Protein AF-A0AAX2SFC8-F1 (afdb_monomer)

Sequence (318 aa):
MRSPRPLPARPDDHDDGPPAGSRYQRLDSAAVRGSAATLQRRIYTRFPRRSLWEVGGELIALVDEVVEGGGISRRRIRSARLLSRLGVLVVLLVFGTAIALAAASIWSNPESLGPVDWLPLLETVVNDLVFAGIAIFFLLAVPQRMERARVLRVLHRLRSLAHVIDMHQLVKVPERLPTDRPEAGGTTSPAHPRGPGTGPARDGEAASSEAAVGDAHGRGGGSNGDNVPPVAADGPGAAASATTDERGGELRMTRSEMTQYLDYCTEMLSLVGKTAALFAEDTTDGDVLDAVEGIETLTSDMARKVWQKIAIIQEQAG

Secondary structure (DSSP, 8-state):
-PPPPPPPPPPTT---SPPTT-GGGS--HHHHHHHHHHHHHHHHHH-TTSTHHHHHHHHHHHHHHHHTTHHHHHHHHHHHHHHHHHHHHHHHHHHHHHHHHHHHHHHH-GGG--TTTHHHHHHHHHHHHHHHHHHHHHHHHHHHHHHHHHHHHHHHHHHHHHHHHHHHHHTT--S-PPP---------PPP------------------------------------------------------HHHHTT---HHHHHHHHHHHHHHHHHHHHHHHHHHTT---HHHHHHHHHHHHHHHHHHHHHHHHHHHHHHTT-

pLDDT: mean 72.37, std 22.67, range [27.91, 97.06]

Mean predicted aligned error: 17.41 Å

Organism: Kocuria rhizophila (NCBI:txid72000)

Radius of gyration: 39.09 Å; Cα contacts (8 Å, |Δi|>4): 133; chains: 1; bounding box: 98×83×109 Å

Foldseek 3Di:
DDDDDDDPDDDPPDDPPDDDPPPVLAQPLVVLLVLLVVLLVVCCVQPVVDCVSVLSVVLSVLSCCCVVVCVVVVVVLVVLVVVLVVVLVVLCVVVVVVVVVVVVVCVVPVPPDDPVVVVVVVVVVVVSVVVSVVSNVCSNVPSVVVLVVVLLVSLVVLVVSLVVLVVVVVVQDDPDDDPPDPPPDDDDDDDDDDDDDDDDDDDDDDDDDDDDDDDDDDDDDDDDDDDDDDDDDDDDDDDDDDPDPPVVPPNNQHLVRLLVSLVSSLSSLVSSLSVLVNSCSPHPDVVSVVSSVVSNVSSVVSNVVSVVVNVVSVVVVD

Solvent-accessible surface area (backbone atoms only — not comparable to full-atom values): 19992 Å² total; per-residue (Å²): 134,83,78,79,79,80,75,79,80,82,66,90,86,60,72,84,69,77,64,92,84,51,74,87,80,56,75,56,63,67,58,54,42,51,51,37,56,50,50,24,49,53,40,37,77,78,40,70,95,44,70,67,30,54,55,30,48,52,52,38,52,57,49,43,51,54,69,58,39,36,66,63,53,48,46,57,50,50,47,43,47,48,51,26,52,50,48,44,50,49,51,52,48,53,54,50,49,52,51,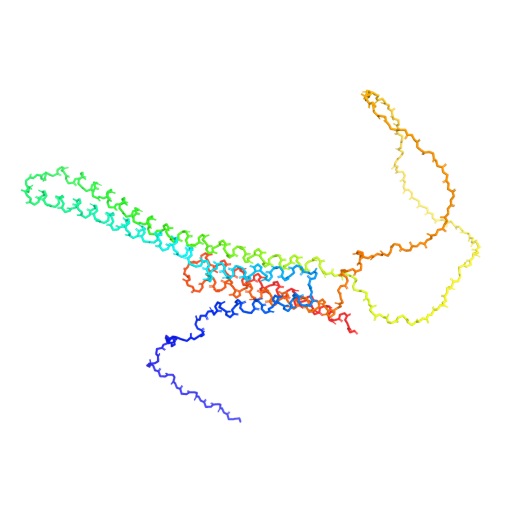51,52,53,52,51,51,45,74,74,42,72,86,76,69,51,93,76,49,56,58,63,52,50,52,50,53,50,53,52,50,50,51,51,51,52,53,42,52,49,42,63,45,50,44,51,54,56,50,52,60,49,52,50,53,54,49,51,49,48,47,49,50,52,51,52,55,48,53,67,56,64,83,63,68,66,97,71,71,79,78,91,65,84,82,74,86,74,95,74,86,85,84,87,84,89,87,84,86,83,86,83,86,86,80,86,81,87,77,88,84,81,85,82,88,82,83,89,83,89,83,86,82,87,88,84,86,86,89,82,87,90,82,85,89,84,87,86,85,94,73,96,70,86,82,70,66,66,80,72,54,82,71,73,69,50,75,70,55,47,47,53,51,52,49,54,49,38,54,48,30,55,50,50,30,54,50,39,51,57,72,43,73,93,59,89,53,63,75,55,51,55,54,32,53,56,37,40,50,51,32,51,55,50,36,50,54,50,50,54,51,47,50,54,61,53,60,81,69,116

Structure (mmCIF, N/CA/C/O backbone):
data_AF-A0AAX2SFC8-F1
#
_entry.id   AF-A0AAX2SFC8-F1
#
loop_
_atom_site.group_PDB
_atom_site.id
_atom_site.type_symbol
_atom_site.label_atom_id
_atom_site.label_alt_id
_atom_site.label_comp_id
_atom_site.label_asym_id
_atom_site.label_entity_id
_atom_site.label_seq_id
_atom_site.pdbx_PDB_ins_code
_atom_site.Cartn_x
_atom_site.Cartn_y
_atom_site.Cartn_z
_atom_site.occupancy
_atom_site.B_iso_or_equiv
_atom_site.auth_seq_id
_atom_site.auth_comp_id
_atom_site.auth_asym_id
_atom_site.auth_atom_id
_atom_site.pdbx_PDB_model_num
ATOM 1 N N . MET A 1 1 ? 25.817 -21.713 45.793 1.00 53.94 1 MET A N 1
ATOM 2 C CA . MET A 1 1 ? 25.023 -21.487 44.562 1.00 53.94 1 MET A CA 1
ATOM 3 C C . MET A 1 1 ? 25.643 -22.321 43.448 1.00 53.94 1 MET A C 1
ATOM 5 O O . MET A 1 1 ? 26.861 -22.301 43.342 1.00 53.94 1 MET A O 1
ATOM 9 N N . ARG A 1 2 ? 24.866 -23.097 42.678 1.00 52.53 2 ARG A N 1
ATOM 10 C CA . ARG A 1 2 ? 25.388 -23.793 41.485 1.00 52.53 2 ARG A CA 1
ATOM 11 C C . ARG A 1 2 ? 25.208 -22.872 40.282 1.00 52.53 2 ARG A C 1
ATOM 13 O O . ARG A 1 2 ? 24.074 -22.503 39.993 1.00 52.53 2 ARG A O 1
ATOM 20 N N . SER A 1 3 ? 26.295 -22.519 39.603 1.00 59.88 3 SER A N 1
ATOM 21 C CA . SER A 1 3 ? 26.220 -21.804 38.327 1.00 59.88 3 SER A CA 1
ATOM 22 C C . SER A 1 3 ? 25.452 -22.651 37.301 1.00 59.88 3 SER A C 1
ATOM 24 O O . SER A 1 3 ? 25.630 -23.876 37.292 1.00 59.88 3 SER A O 1
ATOM 26 N N . PRO A 1 4 ? 24.604 -22.052 36.446 1.00 62.31 4 PRO A N 1
ATOM 27 C CA . PRO A 1 4 ? 23.975 -22.786 35.354 1.00 62.31 4 PRO A CA 1
ATOM 28 C C . PRO A 1 4 ? 25.056 -23.361 34.430 1.00 62.31 4 PRO A C 1
ATOM 30 O O . PRO A 1 4 ? 26.086 -22.725 34.196 1.00 62.31 4 PRO A O 1
ATOM 33 N N . ARG A 1 5 ? 24.836 -24.578 33.912 1.00 72.94 5 ARG A N 1
ATOM 34 C CA . ARG A 1 5 ? 25.721 -25.149 32.886 1.00 72.94 5 ARG A CA 1
ATOM 35 C C . ARG A 1 5 ? 25.722 -24.213 31.670 1.00 72.94 5 ARG A C 1
ATOM 37 O O . ARG A 1 5 ? 24.629 -23.830 31.249 1.00 72.94 5 ARG A O 1
ATOM 44 N N . PRO A 1 6 ? 26.888 -23.877 31.087 1.00 69.00 6 PRO A N 1
ATOM 45 C CA . PRO A 1 6 ? 26.905 -23.215 29.792 1.00 69.00 6 PRO A CA 1
ATOM 46 C C . PRO A 1 6 ? 26.193 -24.114 28.776 1.00 69.00 6 PRO A C 1
ATOM 48 O O . PRO A 1 6 ? 26.383 -25.334 28.772 1.00 69.00 6 PRO A O 1
ATOM 51 N N . LEU A 1 7 ? 25.338 -23.508 27.953 1.00 73.69 7 LEU A N 1
ATOM 52 C CA . LEU A 1 7 ? 24.723 -24.198 26.823 1.00 73.69 7 LEU A CA 1
ATOM 53 C C . LEU A 1 7 ? 25.834 -24.653 25.858 1.00 73.69 7 LEU A C 1
ATOM 55 O O . LEU A 1 7 ? 26.846 -23.954 25.742 1.00 73.69 7 LEU A O 1
ATOM 59 N N . PRO A 1 8 ? 25.684 -25.808 25.183 1.00 73.25 8 PRO A N 1
ATOM 60 C CA . PRO A 1 8 ? 26.632 -26.210 24.151 1.00 73.25 8 PRO A CA 1
ATOM 61 C C . PRO A 1 8 ? 26.710 -25.122 23.073 1.00 73.25 8 PRO A C 1
ATOM 63 O O . PRO A 1 8 ? 25.691 -24.518 22.728 1.00 73.25 8 PRO A O 1
ATOM 66 N N . ALA A 1 9 ? 27.915 -24.869 22.558 1.00 68.88 9 ALA A N 1
ATOM 67 C CA . ALA A 1 9 ? 28.110 -23.920 21.469 1.00 68.88 9 ALA A CA 1
ATOM 68 C C . ALA A 1 9 ? 27.232 -24.313 20.267 1.00 68.88 9 ALA A C 1
ATOM 70 O O . ALA A 1 9 ? 27.130 -25.495 19.928 1.00 68.88 9 ALA A O 1
ATOM 71 N N . ARG A 1 10 ? 26.573 -23.319 19.658 1.00 62.81 10 ARG A N 1
ATOM 72 C CA . ARG A 1 10 ? 25.755 -23.494 18.449 1.00 62.81 10 ARG A CA 1
ATOM 73 C C . ARG A 1 10 ? 26.667 -24.042 17.336 1.00 62.81 10 ARG A C 1
ATOM 75 O O . ARG A 1 10 ? 27.690 -23.411 17.095 1.00 62.81 10 ARG A O 1
ATOM 82 N N . PRO A 1 11 ? 26.350 -25.184 16.697 1.00 70.38 11 PRO A N 1
ATOM 83 C CA . PRO A 1 11 ? 27.162 -25.706 15.599 1.00 70.38 11 PRO A CA 1
ATOM 84 C C . PRO A 1 11 ? 27.176 -24.743 14.407 1.00 70.38 11 PRO A C 1
ATOM 86 O O . PRO A 1 11 ? 26.118 -24.245 14.025 1.00 70.38 11 PRO A O 1
ATOM 89 N N . ASP A 1 12 ? 28.350 -24.536 13.809 1.00 67.44 12 ASP A N 1
ATOM 90 C CA . ASP A 1 12 ? 28.562 -23.572 12.715 1.00 67.44 12 ASP A CA 1
ATOM 91 C C . ASP A 1 12 ? 27.882 -23.970 11.383 1.00 67.44 12 ASP A C 1
ATOM 93 O O . ASP A 1 12 ? 27.713 -23.134 10.503 1.00 67.44 12 ASP A O 1
ATOM 97 N N . ASP A 1 13 ? 27.448 -25.230 11.247 1.00 63.81 13 ASP A N 1
ATOM 98 C CA . ASP A 1 13 ? 26.760 -25.785 10.062 1.00 63.81 13 ASP A CA 1
ATOM 99 C C . ASP A 1 13 ? 25.237 -25.527 10.038 1.00 63.81 13 ASP A C 1
ATOM 101 O O . ASP A 1 13 ? 24.517 -26.046 9.179 1.00 63.81 13 ASP A O 1
ATOM 105 N N . HIS A 1 14 ? 24.700 -24.765 10.994 1.00 58.53 14 HIS A N 1
ATOM 106 C CA . HIS A 1 14 ? 23.278 -24.436 10.996 1.00 58.53 14 HIS A CA 1
ATOM 107 C C . HIS A 1 14 ? 23.014 -23.223 10.099 1.00 58.53 14 HIS A C 1
ATO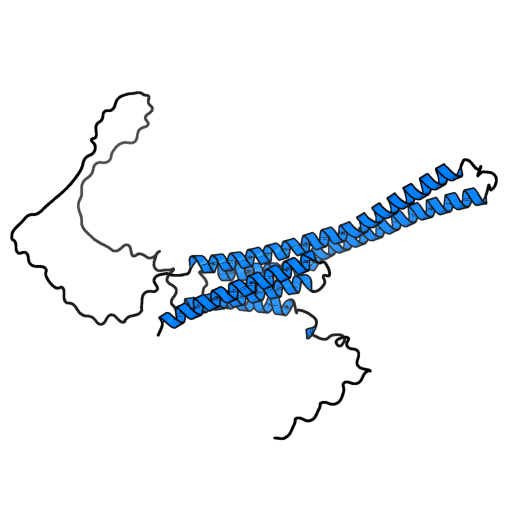M 109 O O . HIS A 1 14 ? 23.370 -22.105 10.461 1.00 58.53 14 HIS A O 1
ATOM 115 N N . ASP A 1 15 ? 22.331 -23.434 8.968 1.00 63.66 15 ASP A N 1
ATOM 116 C CA . ASP A 1 15 ? 21.747 -22.338 8.187 1.00 63.66 15 ASP A CA 1
ATOM 117 C C . ASP A 1 15 ? 20.901 -21.456 9.126 1.00 63.66 15 ASP A C 1
ATOM 119 O O . ASP A 1 15 ? 19.970 -21.943 9.781 1.00 63.66 15 ASP A O 1
ATOM 123 N N . ASP A 1 16 ? 21.273 -20.177 9.237 1.00 67.25 16 ASP A N 1
ATOM 124 C CA . ASP A 1 16 ? 20.515 -19.159 9.974 1.00 67.25 16 ASP A CA 1
ATOM 125 C C . ASP A 1 16 ? 19.243 -18.744 9.203 1.00 67.25 16 ASP A C 1
ATOM 127 O O . ASP A 1 16 ? 18.358 -18.082 9.754 1.00 67.25 16 ASP A O 1
ATOM 131 N N . GLY A 1 17 ? 19.110 -19.188 7.947 1.00 62.09 17 GLY A N 1
ATOM 132 C CA . GLY A 1 17 ? 17.864 -19.214 7.200 1.00 62.09 17 GLY A CA 1
ATOM 133 C C . GLY A 1 17 ? 16.768 -19.978 7.959 1.00 62.09 17 GLY A C 1
ATOM 134 O O . GLY A 1 17 ? 16.939 -21.142 8.331 1.00 62.09 17 GLY A O 1
ATOM 135 N N . PRO A 1 18 ? 15.599 -19.363 8.210 1.00 58.66 18 PRO A N 1
ATOM 136 C CA . PRO A 1 18 ? 14.541 -20.019 8.962 1.00 58.66 18 PRO A CA 1
ATOM 137 C C . PRO A 1 18 ? 13.909 -21.149 8.120 1.00 58.66 18 PRO A C 1
ATOM 139 O O . PRO A 1 18 ? 13.696 -20.975 6.916 1.00 58.66 18 PRO A O 1
ATOM 142 N N . PRO A 1 19 ? 13.548 -22.299 8.725 1.00 64.62 19 PRO A N 1
ATOM 143 C CA . PRO A 1 19 ? 13.257 -23.530 7.990 1.00 64.62 19 PRO A CA 1
ATOM 144 C C . PRO A 1 19 ? 12.132 -23.370 6.962 1.00 64.62 19 PRO A C 1
ATOM 146 O O . PRO A 1 19 ? 11.081 -22.784 7.249 1.00 64.62 19 PRO A O 1
ATOM 149 N N . ALA A 1 20 ? 12.355 -23.923 5.767 1.00 56.06 20 ALA A N 1
ATOM 150 C CA . ALA A 1 20 ? 11.452 -23.808 4.628 1.00 56.06 20 ALA A CA 1
ATOM 151 C C . ALA A 1 20 ? 10.030 -24.287 4.981 1.00 56.06 20 ALA A C 1
ATOM 153 O O . ALA A 1 20 ? 9.809 -25.460 5.278 1.00 56.06 20 ALA A O 1
ATOM 154 N N . GLY A 1 21 ? 9.061 -23.367 4.939 1.00 59.00 21 GLY A N 1
ATOM 155 C CA . GLY A 1 21 ? 7.659 -23.647 5.273 1.00 59.00 21 GLY A CA 1
ATOM 156 C C . GLY A 1 21 ? 7.257 -23.391 6.733 1.00 59.00 21 GLY A C 1
ATOM 157 O O . GLY A 1 21 ? 6.159 -23.780 7.127 1.00 59.00 21 GLY A O 1
ATOM 158 N N . SER A 1 22 ? 8.088 -22.727 7.545 1.00 61.38 22 SER A N 1
ATOM 159 C CA . SER A 1 22 ? 7.697 -22.327 8.904 1.00 61.38 22 SER A CA 1
ATOM 160 C C . SER A 1 22 ? 6.468 -21.406 8.908 1.00 61.38 22 SER A C 1
ATOM 162 O O . SER A 1 22 ? 6.511 -20.282 8.405 1.00 61.38 22 SER A O 1
ATOM 164 N N . ARG A 1 23 ? 5.385 -21.845 9.568 1.00 58.97 23 ARG A N 1
ATOM 165 C CA . ARG A 1 23 ? 4.147 -21.059 9.755 1.00 58.97 23 ARG A CA 1
ATOM 166 C C . ARG A 1 23 ? 4.376 -19.731 10.496 1.00 58.97 23 ARG A C 1
ATOM 168 O O . ARG A 1 23 ? 3.537 -18.846 10.419 1.00 58.97 23 ARG A O 1
ATOM 175 N N . TYR A 1 24 ? 5.506 -19.579 11.186 1.00 61.16 24 TYR A N 1
ATOM 176 C CA . TYR A 1 24 ? 5.861 -18.366 11.927 1.00 61.16 24 TYR A CA 1
ATOM 177 C C . TYR A 1 24 ? 6.499 -17.264 11.062 1.00 61.16 24 TYR A C 1
ATOM 179 O O . TYR A 1 24 ? 6.760 -16.184 11.577 1.00 61.16 24 TYR A O 1
ATOM 187 N N . GLN A 1 25 ? 6.751 -17.512 9.769 1.00 59.06 25 GLN A N 1
ATOM 188 C CA . GLN A 1 25 ? 7.306 -16.514 8.839 1.00 59.06 25 GLN A CA 1
ATOM 189 C C . GLN A 1 25 ? 6.244 -15.639 8.151 1.00 59.06 25 GLN A C 1
ATOM 191 O O . GLN A 1 25 ? 6.613 -14.696 7.460 1.00 59.06 25 GLN A O 1
ATOM 196 N N . ARG A 1 26 ? 4.951 -15.976 8.263 1.00 62.12 26 ARG A N 1
ATOM 197 C CA . ARG A 1 26 ? 3.871 -15.364 7.471 1.00 62.12 26 ARG A CA 1
ATOM 198 C C . ARG A 1 26 ? 2.648 -15.052 8.316 1.00 62.12 26 ARG A C 1
ATOM 200 O O . ARG A 1 26 ? 2.265 -15.868 9.158 1.00 62.12 26 ARG A O 1
ATOM 207 N N . LEU A 1 27 ? 1.993 -13.919 8.067 1.00 70.88 27 LEU A N 1
ATOM 208 C CA . LEU A 1 27 ? 0.700 -13.631 8.668 1.00 70.88 27 LEU A CA 1
ATOM 209 C C . LEU A 1 27 ? -0.381 -14.404 7.906 1.00 70.88 27 LEU A C 1
ATOM 211 O O . LEU A 1 27 ? -0.662 -14.200 6.726 1.00 70.88 27 LEU A O 1
ATOM 215 N N . ASP A 1 28 ? -1.030 -15.318 8.617 1.00 79.62 28 ASP A N 1
ATOM 216 C CA . ASP A 1 28 ? -2.140 -16.097 8.086 1.00 79.62 28 ASP A CA 1
ATOM 217 C C . ASP A 1 28 ? -3.363 -15.182 7.873 1.00 79.62 28 ASP A C 1
ATOM 219 O O . ASP A 1 28 ? -4.135 -14.908 8.796 1.00 79.62 28 ASP A O 1
ATOM 223 N N . SER A 1 29 ? -3.527 -14.684 6.642 1.00 83.31 29 SER A N 1
ATOM 224 C CA . SER A 1 29 ? -4.647 -13.813 6.242 1.00 83.31 29 SER A CA 1
ATOM 225 C C . SER A 1 29 ? -6.024 -14.374 6.619 1.00 83.31 29 SER A C 1
ATOM 227 O O . SER A 1 29 ? -6.903 -13.614 7.033 1.00 83.31 29 SER A O 1
ATOM 229 N N . ALA A 1 30 ? -6.210 -15.698 6.558 1.00 85.00 30 ALA A N 1
ATOM 230 C CA . ALA A 1 30 ? -7.457 -16.343 6.953 1.00 85.00 30 ALA A CA 1
ATOM 231 C C . ALA A 1 30 ? -7.654 -16.310 8.478 1.00 85.00 30 ALA A C 1
ATOM 233 O O . ALA A 1 30 ? -8.777 -16.113 8.946 1.00 85.00 30 ALA A O 1
ATOM 234 N N . ALA A 1 31 ? -6.577 -16.425 9.262 1.00 86.75 31 ALA A N 1
ATOM 235 C CA . ALA A 1 31 ? -6.621 -16.259 10.715 1.00 86.75 31 ALA A CA 1
ATOM 236 C C . ALA A 1 31 ? -6.903 -14.804 11.138 1.00 86.75 31 ALA A C 1
ATOM 238 O O . ALA A 1 31 ? -7.694 -14.584 12.059 1.00 86.75 31 ALA A O 1
ATOM 239 N N . VAL A 1 32 ? -6.325 -13.807 10.454 1.00 89.94 32 VAL A N 1
ATOM 240 C CA . VAL A 1 32 ? -6.629 -12.379 10.690 1.00 89.94 32 VAL A CA 1
ATOM 241 C C . VAL A 1 32 ? -8.106 -12.098 10.391 1.00 89.94 32 VAL A C 1
ATOM 243 O O . VAL A 1 32 ? -8.822 -11.590 11.258 1.00 89.94 32 VAL A O 1
ATOM 246 N N . ARG A 1 33 ? -8.598 -12.532 9.221 1.00 92.50 33 ARG A N 1
ATOM 247 C CA . ARG A 1 33 ? -10.017 -12.442 8.837 1.00 92.50 33 ARG A CA 1
ATOM 248 C C . ARG A 1 33 ? -10.937 -13.127 9.851 1.00 92.50 33 ARG A C 1
ATOM 250 O O . ARG A 1 33 ? -11.923 -12.540 10.291 1.00 92.50 33 ARG A O 1
ATOM 257 N N . GLY A 1 34 ? -10.616 -14.361 10.243 1.00 92.88 34 GLY A N 1
ATOM 258 C CA . GLY A 1 34 ? -11.396 -15.140 11.208 1.00 92.88 34 GLY A CA 1
ATOM 259 C C . GLY A 1 34 ? -11.454 -14.484 12.590 1.00 92.88 34 GLY A C 1
ATOM 260 O O . GLY A 1 34 ? -12.507 -14.481 13.232 1.00 92.88 34 GLY A O 1
ATOM 261 N N . SER A 1 35 ? -10.357 -13.852 13.017 1.00 93.44 35 SER A N 1
ATOM 262 C CA . SER A 1 35 ? -10.296 -13.071 14.256 1.00 93.44 35 SER A CA 1
ATOM 263 C C . SER A 1 35 ? -11.205 -11.839 14.183 1.00 93.44 35 SER A C 1
ATOM 265 O O . SER A 1 35 ? -12.016 -11.628 15.084 1.00 93.44 35 SER A O 1
ATOM 267 N N . ALA A 1 36 ? -11.158 -11.084 13.079 1.00 93.56 36 ALA A N 1
ATOM 268 C CA . ALA A 1 36 ? -12.037 -9.935 12.848 1.00 93.56 36 ALA A CA 1
ATOM 269 C C . ALA A 1 36 ? -13.523 -10.329 12.799 1.00 93.56 36 ALA A C 1
ATOM 271 O O . ALA A 1 36 ? -14.337 -9.723 13.493 1.00 93.56 36 ALA A O 1
ATOM 272 N N . ALA A 1 37 ? -13.876 -11.404 12.088 1.00 95.06 37 ALA A N 1
ATOM 273 C CA . ALA A 1 37 ? -15.242 -11.935 12.044 1.00 95.06 37 ALA A CA 1
ATOM 274 C C . ALA A 1 37 ? -15.747 -12.438 13.410 1.00 95.06 37 ALA A C 1
ATOM 276 O O . ALA A 1 37 ? -16.942 -12.360 13.708 1.00 95.06 37 ALA A O 1
ATOM 277 N N . THR A 1 38 ? -14.853 -12.945 14.262 1.00 95.94 38 THR A N 1
ATOM 278 C CA . THR A 1 38 ? -15.192 -13.371 15.629 1.00 95.94 38 THR A CA 1
ATOM 279 C C . THR A 1 38 ? -15.411 -12.168 16.546 1.00 95.94 38 THR A C 1
ATOM 281 O O . THR A 1 38 ? -16.402 -12.131 17.279 1.00 95.94 38 THR A O 1
ATOM 284 N N . LEU A 1 39 ? -14.541 -11.155 16.470 1.00 94.50 39 LEU A N 1
ATOM 285 C CA . LEU A 1 39 ? -14.683 -9.906 17.218 1.00 94.50 39 LEU A CA 1
ATOM 286 C C . LEU A 1 39 ? -15.952 -9.146 16.810 1.00 94.50 39 LEU A C 1
ATOM 288 O O . LEU A 1 39 ? -16.749 -8.789 17.675 1.00 94.50 39 LEU A O 1
ATOM 292 N N . GLN A 1 40 ? -16.191 -8.964 15.508 1.00 95.06 40 GLN A N 1
ATOM 293 C CA . GLN A 1 40 ? -17.389 -8.301 14.986 1.00 95.06 40 GLN A CA 1
ATOM 294 C C . GLN A 1 40 ? -18.669 -8.957 15.525 1.00 95.06 40 GLN A C 1
ATOM 296 O O . GLN A 1 40 ? -19.571 -8.266 15.997 1.00 95.06 40 GLN A O 1
ATOM 301 N N . ARG A 1 41 ? -18.724 -10.296 15.518 1.00 95.19 41 ARG A N 1
ATOM 302 C CA . ARG A 1 41 ? -19.858 -11.066 16.043 1.00 95.19 41 ARG A CA 1
ATOM 303 C C . ARG A 1 41 ? -20.049 -10.855 17.546 1.00 95.19 41 ARG A C 1
ATOM 305 O O . ARG A 1 41 ? -21.176 -10.600 17.959 1.00 95.19 41 ARG A O 1
ATOM 312 N N . ARG A 1 42 ? -18.971 -10.894 18.345 1.00 94.69 42 ARG A N 1
ATOM 313 C CA . ARG A 1 42 ? -19.006 -10.593 19.794 1.00 94.69 42 ARG A CA 1
ATOM 314 C C . ARG A 1 42 ? -19.575 -9.192 20.050 1.00 94.69 42 ARG A C 1
ATOM 316 O O . ARG A 1 42 ? -20.538 -9.061 20.808 1.00 94.69 42 ARG A O 1
ATOM 323 N N . ILE A 1 43 ? -19.060 -8.176 19.353 1.00 90.50 43 ILE A N 1
ATOM 324 C CA . ILE A 1 43 ? -19.530 -6.785 19.461 1.00 90.50 43 ILE A CA 1
ATOM 325 C C . ILE A 1 43 ? -21.011 -6.678 19.080 1.00 90.50 43 ILE A C 1
ATOM 327 O O . ILE A 1 43 ? -21.781 -6.101 19.841 1.00 90.50 43 ILE A O 1
ATOM 331 N N . TYR A 1 44 ? -21.433 -7.266 17.955 1.00 91.38 44 TYR A N 1
ATOM 332 C CA . TYR A 1 44 ? -22.833 -7.239 17.521 1.00 91.38 44 TYR A CA 1
ATOM 333 C C . TYR A 1 44 ? -23.770 -7.900 18.543 1.00 91.38 44 TYR A C 1
ATOM 335 O O . TYR A 1 44 ? -24.804 -7.331 18.879 1.00 91.38 44 TYR A O 1
ATOM 343 N N . THR A 1 45 ? -23.394 -9.058 19.101 1.00 92.50 45 THR A N 1
ATOM 344 C CA . THR A 1 45 ? -24.217 -9.746 20.113 1.00 92.50 45 THR A CA 1
ATOM 345 C C . THR A 1 45 ? -24.351 -8.974 21.425 1.00 92.50 45 THR A C 1
ATOM 347 O O . THR A 1 45 ? -25.372 -9.108 22.095 1.00 92.50 45 THR A O 1
ATOM 350 N N . ARG A 1 46 ? -23.351 -8.164 21.805 1.00 88.31 46 ARG A N 1
ATOM 351 C CA . ARG A 1 46 ? -23.351 -7.418 23.075 1.00 88.31 46 ARG A CA 1
ATOM 352 C C . ARG A 1 46 ? -23.872 -5.986 22.943 1.00 88.31 46 ARG A C 1
ATOM 354 O O . ARG A 1 46 ? -24.510 -5.487 23.867 1.00 88.31 46 ARG A O 1
ATOM 361 N N . PHE A 1 47 ? -23.600 -5.334 21.814 1.00 86.75 47 PHE A N 1
ATOM 362 C CA . PHE A 1 47 ? -23.859 -3.915 21.558 1.00 86.75 47 PHE A CA 1
ATOM 363 C C . PHE A 1 47 ? -24.448 -3.670 20.148 1.00 86.75 47 PHE A C 1
ATOM 365 O O . PHE A 1 47 ? -23.892 -2.879 19.380 1.00 86.75 47 PHE A O 1
ATOM 372 N N . PRO A 1 48 ? -25.595 -4.283 19.787 1.00 83.94 48 PRO A N 1
ATOM 373 C CA . PRO A 1 48 ? -26.143 -4.223 18.424 1.00 83.94 48 PRO A CA 1
ATOM 374 C C . PRO A 1 48 ? -26.491 -2.796 17.963 1.00 83.94 48 PRO A C 1
ATOM 376 O O . PRO A 1 48 ? -26.375 -2.481 16.783 1.00 83.94 48 PRO A O 1
ATOM 379 N N . ARG A 1 49 ? -26.856 -1.898 18.892 1.00 76.56 49 ARG A N 1
ATOM 380 C CA . ARG A 1 49 ? -27.169 -0.479 18.621 1.00 76.56 49 ARG A CA 1
ATOM 381 C C . ARG A 1 49 ? -25.935 0.441 18.525 1.00 76.56 49 ARG A C 1
ATOM 383 O O . ARG A 1 49 ? -26.081 1.658 18.589 1.00 76.56 49 ARG A O 1
ATOM 390 N N . ARG A 1 50 ? -24.708 -0.093 18.448 1.00 80.69 50 ARG A N 1
ATOM 391 C CA . ARG A 1 50 ? -23.468 0.706 18.374 1.00 80.69 50 ARG A CA 1
ATOM 392 C C . ARG A 1 50 ? -22.659 0.346 17.123 1.00 80.69 50 ARG A C 1
ATOM 394 O O . ARG A 1 50 ? -22.228 -0.790 16.983 1.00 80.69 50 ARG A O 1
ATOM 401 N N . SER A 1 51 ? -22.333 1.349 16.315 1.00 82.25 51 SER A N 1
ATOM 402 C CA . SER A 1 51 ? -21.572 1.298 15.049 1.00 82.25 51 SER A CA 1
ATOM 403 C C . SER A 1 51 ? -20.181 0.628 15.079 1.00 82.25 51 SER A C 1
ATOM 405 O O . SER A 1 51 ? -19.558 0.445 14.038 1.00 82.25 51 SER A O 1
ATOM 407 N N . LEU A 1 52 ? -19.660 0.196 16.234 1.00 85.81 52 LEU A N 1
ATOM 408 C CA . LEU A 1 52 ? -18.362 -0.492 16.304 1.00 85.81 52 LEU A CA 1
ATOM 409 C C . LEU A 1 52 ? -18.365 -1.842 15.551 1.00 85.81 52 LEU A C 1
ATOM 411 O O . LEU A 1 52 ? -17.333 -2.251 15.019 1.00 85.81 52 LEU A O 1
ATOM 415 N N . TRP A 1 53 ? -19.513 -2.527 15.457 1.00 87.00 53 TRP A N 1
ATOM 416 C CA . TRP A 1 53 ? -19.626 -3.748 14.642 1.00 87.00 53 TRP A CA 1
ATOM 417 C C . TRP A 1 53 ? -19.656 -3.453 13.130 1.00 87.00 53 TRP A C 1
ATOM 419 O O . TRP A 1 53 ? -19.271 -4.315 12.340 1.00 87.00 53 TRP A O 1
ATOM 429 N N . GLU A 1 54 ? -20.051 -2.243 12.722 1.00 89.06 54 GLU A N 1
ATOM 430 C CA . GLU A 1 54 ? -19.990 -1.783 11.326 1.00 89.06 54 GLU A CA 1
ATOM 431 C C . GLU A 1 54 ? -18.525 -1.569 10.927 1.00 89.06 54 GLU A C 1
ATOM 433 O O . GLU A 1 54 ? -18.080 -2.095 9.911 1.00 89.06 54 GLU A O 1
ATOM 438 N N . VAL A 1 55 ? -17.734 -0.924 11.797 1.00 89.44 55 VAL A N 1
ATOM 439 C CA . VAL A 1 55 ? -16.272 -0.780 11.638 1.00 89.44 55 VAL A CA 1
ATOM 440 C C . VAL A 1 55 ? -15.575 -2.144 11.553 1.00 89.44 55 VAL A C 1
ATOM 442 O O . VAL A 1 55 ? -14.681 -2.334 10.730 1.00 89.44 55 VAL A O 1
ATOM 445 N N . GLY A 1 56 ? -16.008 -3.123 12.355 1.00 89.88 56 GLY A N 1
ATOM 446 C CA . GLY A 1 56 ? -15.534 -4.505 12.234 1.00 89.88 56 GLY A CA 1
ATOM 447 C C . GLY A 1 56 ? -15.891 -5.152 10.890 1.00 89.88 56 GLY A C 1
ATOM 448 O O . GLY A 1 56 ? -15.087 -5.901 10.343 1.00 89.88 56 GLY A O 1
ATOM 449 N N . GLY A 1 57 ? -17.061 -4.828 10.332 1.00 92.12 57 GLY A N 1
ATOM 450 C CA . GLY A 1 57 ? -17.481 -5.256 8.995 1.00 92.12 57 GLY A CA 1
ATOM 451 C C . GLY A 1 57 ? -16.632 -4.641 7.884 1.00 92.12 57 GLY A C 1
ATOM 452 O O . GLY A 1 57 ? -16.163 -5.365 7.011 1.00 92.12 57 GLY A O 1
ATOM 453 N N . GLU A 1 58 ? -16.362 -3.337 7.960 1.00 92.75 58 GLU A N 1
ATOM 454 C CA . GLU A 1 58 ? -15.450 -2.631 7.050 1.00 92.75 58 GLU A CA 1
ATOM 455 C C . GLU A 1 58 ? -14.030 -3.213 7.088 1.00 92.75 58 GLU A C 1
ATOM 457 O O . GLU A 1 58 ? -13.411 -3.390 6.039 1.00 92.75 58 GLU A O 1
ATOM 462 N N . LEU A 1 59 ? -13.519 -3.575 8.272 1.00 92.94 59 LEU A N 1
ATOM 463 C CA . LEU A 1 59 ? -12.212 -4.225 8.402 1.00 92.94 59 LEU A CA 1
ATOM 464 C C . LEU A 1 59 ? -12.186 -5.606 7.726 1.00 92.94 59 LEU A C 1
ATOM 466 O O . LEU A 1 59 ? -11.242 -5.906 6.998 1.00 92.94 59 LEU A O 1
ATOM 470 N N . ILE A 1 60 ? -13.225 -6.429 7.917 1.00 93.19 60 ILE A N 1
ATOM 471 C CA . ILE A 1 60 ? -13.351 -7.734 7.241 1.00 93.19 60 ILE A CA 1
ATOM 472 C C . ILE A 1 60 ? -13.437 -7.542 5.725 1.00 93.19 60 ILE A C 1
ATOM 474 O O . ILE A 1 60 ? -12.701 -8.194 4.990 1.00 93.19 60 ILE A O 1
ATOM 478 N N . ALA A 1 61 ? -14.267 -6.607 5.255 1.00 90.81 61 ALA A N 1
ATOM 479 C CA . ALA A 1 61 ? -14.404 -6.297 3.835 1.00 90.81 61 ALA A CA 1
ATOM 480 C C . ALA A 1 61 ? -13.078 -5.825 3.212 1.00 90.81 61 ALA A C 1
ATOM 482 O O . ALA A 1 61 ? -12.787 -6.167 2.069 1.00 90.81 61 ALA A O 1
ATOM 483 N N . LEU A 1 62 ? -12.247 -5.089 3.958 1.00 89.69 62 LEU A N 1
ATOM 484 C CA . LEU A 1 62 ? -10.932 -4.637 3.498 1.00 89.69 62 LEU A CA 1
ATOM 485 C C . LEU A 1 62 ? -9.901 -5.776 3.410 1.00 89.69 62 LEU A C 1
ATOM 487 O O . LEU A 1 62 ? -9.075 -5.790 2.495 1.00 89.69 62 LEU A O 1
ATOM 491 N N . VAL A 1 63 ? -9.955 -6.738 4.338 1.00 89.25 63 VAL A N 1
ATOM 492 C CA . VAL A 1 63 ? -9.162 -7.978 4.262 1.00 89.25 63 VAL A CA 1
ATOM 493 C C . VAL A 1 63 ? -9.624 -8.818 3.061 1.00 89.25 63 VAL A C 1
ATOM 495 O O . VAL A 1 63 ? -8.796 -9.266 2.264 1.00 89.25 63 VAL A O 1
ATOM 498 N N . ASP A 1 64 ? -10.934 -8.951 2.857 1.00 87.81 64 ASP A N 1
ATOM 499 C CA . ASP A 1 64 ? -11.531 -9.740 1.772 1.00 87.81 64 ASP A CA 1
ATOM 500 C C . ASP A 1 64 ? -11.306 -9.116 0.385 1.00 87.81 64 ASP A C 1
ATOM 502 O O . ASP A 1 64 ? -10.986 -9.829 -0.567 1.00 87.81 64 ASP A O 1
ATOM 506 N N . GLU A 1 65 ? -11.311 -7.783 0.262 1.00 83.38 65 GLU A N 1
ATOM 507 C CA . GLU A 1 65 ? -10.921 -7.054 -0.960 1.00 83.38 65 GLU A CA 1
ATOM 508 C C . GLU A 1 65 ? -9.502 -7.438 -1.442 1.00 83.38 65 GLU A C 1
ATOM 510 O O . GLU A 1 65 ? -9.127 -7.245 -2.605 1.00 83.38 65 GLU A O 1
ATOM 515 N N . VAL A 1 66 ? -8.673 -7.999 -0.562 1.00 76.94 66 VAL A N 1
ATOM 516 C CA . VAL A 1 66 ? -7.256 -8.261 -0.825 1.00 76.94 66 VAL A CA 1
ATOM 517 C C . VAL A 1 66 ? -6.928 -9.747 -0.873 1.00 76.94 66 VAL A C 1
ATOM 519 O O . VAL A 1 66 ? -6.126 -10.152 -1.726 1.00 76.94 66 VAL A O 1
ATOM 522 N N . VAL A 1 67 ? -7.599 -10.559 -0.056 1.00 76.38 67 VAL A N 1
ATOM 523 C CA . VAL A 1 67 ? -7.606 -12.019 -0.190 1.00 76.38 67 VAL A CA 1
ATOM 524 C C . VAL A 1 67 ? -8.331 -12.418 -1.483 1.00 76.38 67 VAL A C 1
ATOM 526 O O . VAL A 1 67 ? -7.725 -13.033 -2.362 1.00 76.38 67 VAL A O 1
ATOM 529 N N . GLU A 1 68 ? -9.586 -11.996 -1.663 1.00 70.38 68 GLU A N 1
ATOM 530 C CA . GLU A 1 68 ? -10.449 -12.382 -2.790 1.00 70.38 68 GLU A CA 1
ATOM 531 C C . GLU A 1 68 ? -10.288 -11.450 -3.998 1.00 70.38 68 GLU A C 1
ATOM 533 O O . GLU A 1 68 ? -10.049 -11.903 -5.124 1.00 70.38 68 GLU A O 1
ATOM 538 N N . GLY A 1 69 ? -10.309 -10.127 -3.779 1.00 57.78 69 GLY A N 1
ATOM 539 C CA . GLY A 1 69 ? -10.081 -9.126 -4.838 1.00 57.78 69 GLY A CA 1
ATOM 540 C C . GLY A 1 69 ? -8.664 -9.174 -5.435 1.00 57.78 69 GLY A C 1
ATOM 541 O O . GLY A 1 69 ? -8.390 -8.587 -6.493 1.00 57.78 69 GLY A O 1
ATOM 542 N N . GLY A 1 70 ? -7.786 -9.994 -4.846 1.00 53.19 70 GLY A N 1
ATOM 543 C CA . GLY A 1 70 ? -6.597 -10.525 -5.493 1.00 53.19 70 GLY A CA 1
ATOM 544 C C . GLY A 1 70 ? -6.869 -11.109 -6.889 1.00 53.19 70 GLY A C 1
ATOM 545 O O . GLY A 1 70 ? -6.057 -10.900 -7.785 1.00 53.19 70 GLY A O 1
ATOM 546 N N . GLY A 1 71 ? -8.014 -11.752 -7.138 1.00 49.41 71 GLY A N 1
ATOM 547 C CA . GLY A 1 71 ? -8.339 -12.355 -8.437 1.00 49.41 71 GLY A CA 1
ATOM 548 C C . GLY A 1 71 ? -8.368 -11.359 -9.606 1.00 49.41 71 GLY A C 1
ATOM 549 O O . GLY A 1 71 ? -7.744 -11.596 -10.644 1.00 49.41 71 GLY A O 1
ATOM 550 N N . ILE A 1 72 ? -9.046 -10.220 -9.436 1.00 51.41 72 ILE A N 1
ATOM 551 C CA . ILE A 1 72 ? -9.208 -9.199 -10.488 1.00 51.41 72 ILE A CA 1
ATOM 552 C C . ILE A 1 72 ? -8.062 -8.179 -10.434 1.00 51.41 72 ILE A C 1
ATOM 554 O O . ILE A 1 72 ? -7.472 -7.837 -11.463 1.00 51.41 72 ILE A O 1
ATOM 558 N N . SER A 1 73 ? -7.672 -7.733 -9.236 1.00 60.56 73 SER A N 1
ATOM 559 C CA . SER A 1 73 ? -6.640 -6.704 -9.101 1.00 60.56 73 SER A CA 1
ATOM 560 C C . SER A 1 73 ? -5.230 -7.244 -9.373 1.00 60.56 73 SER A C 1
ATOM 562 O O . SER A 1 73 ? -4.452 -6.555 -10.038 1.00 60.56 73 SER A O 1
ATOM 564 N N . ARG A 1 74 ? -4.894 -8.487 -8.970 1.00 64.38 74 ARG A N 1
ATOM 565 C CA . ARG A 1 74 ? -3.616 -9.110 -9.381 1.00 64.38 74 ARG A CA 1
ATOM 566 C C . ARG A 1 74 ? -3.616 -9.423 -10.877 1.00 64.38 74 ARG A C 1
ATOM 568 O O . ARG A 1 74 ? -2.539 -9.393 -11.456 1.00 64.38 74 ARG A O 1
ATOM 575 N N . ARG A 1 75 ? -4.763 -9.661 -11.537 1.00 67.62 75 ARG A N 1
ATOM 576 C CA . ARG A 1 75 ? -4.816 -9.760 -13.013 1.00 67.62 75 ARG A CA 1
ATOM 577 C C . ARG A 1 75 ? -4.401 -8.446 -13.675 1.00 67.62 75 ARG A C 1
ATOM 579 O O . ARG A 1 75 ? -3.512 -8.496 -14.515 1.00 67.62 75 ARG A O 1
ATOM 586 N N . ARG A 1 76 ? -4.942 -7.291 -13.255 1.00 73.62 76 ARG A N 1
ATOM 587 C CA . ARG A 1 76 ? -4.545 -5.973 -13.804 1.00 73.62 76 ARG A CA 1
ATOM 588 C C . ARG A 1 76 ? -3.070 -5.634 -13.530 1.00 73.62 76 ARG A C 1
ATOM 590 O O . ARG A 1 76 ? -2.393 -5.116 -14.412 1.00 73.62 76 ARG A O 1
ATOM 597 N N . ILE A 1 77 ? -2.550 -5.952 -12.341 1.00 78.50 77 ILE A N 1
ATOM 598 C CA . ILE A 1 77 ? -1.127 -5.728 -12.018 1.00 78.50 77 ILE A CA 1
ATOM 599 C C . ILE A 1 77 ? -0.230 -6.701 -12.799 1.00 78.50 77 ILE A C 1
ATOM 601 O O . ILE A 1 77 ? 0.744 -6.274 -13.411 1.00 78.50 77 ILE A O 1
ATOM 605 N N . ARG A 1 78 ? -0.570 -7.996 -12.871 1.00 79.69 78 ARG A N 1
ATOM 606 C CA . ARG A 1 78 ? 0.167 -8.979 -13.686 1.00 79.69 78 ARG A CA 1
ATOM 607 C C . ARG A 1 78 ? 0.130 -8.631 -15.171 1.00 79.69 78 ARG A C 1
ATOM 609 O O . ARG A 1 78 ? 1.160 -8.771 -15.816 1.00 79.69 78 ARG A O 1
ATOM 616 N N . SER A 1 79 ? -0.993 -8.147 -15.708 1.00 83.06 79 SER A N 1
ATOM 617 C CA . SER A 1 79 ? -1.060 -7.687 -17.098 1.00 83.06 79 SER A CA 1
ATOM 618 C C . SER A 1 79 ? -0.224 -6.428 -17.315 1.00 83.06 79 SER A C 1
ATOM 620 O O . SER A 1 79 ? 0.459 -6.356 -18.324 1.00 83.06 79 SER A O 1
ATOM 622 N N . ALA A 1 80 ? -0.184 -5.485 -16.366 1.00 87.12 80 ALA A N 1
ATOM 623 C CA . ALA A 1 80 ? 0.722 -4.334 -16.436 1.00 87.12 80 ALA A CA 1
ATOM 624 C C . ALA A 1 80 ? 2.203 -4.760 -16.406 1.00 87.12 80 ALA A C 1
ATOM 626 O O . ALA A 1 80 ? 2.988 -4.286 -17.222 1.00 87.12 80 ALA A O 1
ATOM 627 N N . ARG A 1 81 ? 2.586 -5.712 -15.538 1.00 88.00 81 ARG A N 1
ATOM 628 C CA . ARG A 1 81 ? 3.939 -6.303 -15.518 1.00 88.00 81 ARG A CA 1
ATOM 629 C C . ARG A 1 81 ? 4.260 -7.067 -16.812 1.00 88.00 81 ARG A C 1
ATOM 631 O O . ARG A 1 81 ? 5.384 -6.985 -17.294 1.00 88.00 81 ARG A O 1
ATOM 638 N N . LEU A 1 82 ? 3.300 -7.803 -17.378 1.00 90.50 82 LEU A N 1
ATOM 639 C CA . LEU A 1 82 ? 3.467 -8.534 -18.639 1.00 90.50 82 LEU A CA 1
ATOM 640 C C . LEU A 1 82 ? 3.632 -7.570 -19.820 1.00 90.50 82 LEU A C 1
ATOM 642 O O . LEU A 1 82 ? 4.541 -7.752 -20.617 1.00 90.50 82 LEU A O 1
ATOM 646 N N . LEU A 1 83 ? 2.795 -6.533 -19.897 1.00 92.38 83 LEU A N 1
ATOM 647 C CA . LEU A 1 83 ? 2.833 -5.515 -20.947 1.00 92.38 83 LEU A CA 1
ATOM 648 C C . LEU A 1 83 ? 4.110 -4.665 -20.859 1.00 92.38 83 LEU A C 1
ATOM 650 O O . LEU A 1 83 ? 4.719 -4.380 -21.881 1.00 92.38 83 LEU A O 1
ATOM 654 N N . SER A 1 84 ? 4.558 -4.342 -19.641 1.00 93.50 84 SER A N 1
ATOM 655 C CA . SER A 1 84 ? 5.868 -3.735 -19.370 1.00 93.50 84 SER A CA 1
ATOM 656 C C . SER A 1 84 ? 7.013 -4.618 -19.880 1.00 93.50 84 SER A C 1
ATOM 658 O O . SER A 1 84 ? 7.809 -4.166 -20.695 1.00 93.50 84 SER A O 1
ATOM 660 N N . ARG A 1 85 ? 7.062 -5.903 -19.499 1.00 93.81 85 ARG A N 1
ATOM 661 C CA . ARG A 1 85 ? 8.091 -6.845 -19.982 1.00 93.81 85 ARG A CA 1
ATOM 662 C C . ARG A 1 85 ? 8.059 -7.039 -21.499 1.00 93.81 85 ARG A C 1
ATOM 664 O O . ARG A 1 85 ? 9.116 -7.087 -22.117 1.00 93.81 85 ARG A O 1
ATOM 671 N N . LEU A 1 86 ? 6.868 -7.125 -22.091 1.00 95.94 86 LEU A N 1
ATOM 672 C CA . LEU A 1 86 ? 6.687 -7.209 -23.540 1.00 95.94 86 LEU A CA 1
ATOM 673 C C . LEU A 1 86 ? 7.203 -5.939 -24.225 1.00 95.94 86 LEU A C 1
ATOM 675 O O . LEU A 1 86 ? 7.937 -6.034 -25.198 1.00 95.94 86 LEU A O 1
ATOM 679 N N . GLY A 1 87 ? 6.886 -4.761 -23.688 1.00 95.38 87 GLY A N 1
ATOM 680 C CA . GLY A 1 87 ? 7.396 -3.491 -24.192 1.00 95.38 87 GLY A CA 1
ATOM 681 C C . GLY A 1 87 ? 8.917 -3.360 -24.062 1.00 95.38 87 GLY A C 1
ATOM 682 O O . GLY A 1 87 ? 9.553 -2.907 -25.005 1.00 95.38 87 GLY A O 1
ATOM 683 N N . VAL A 1 88 ? 9.525 -3.829 -22.963 1.00 95.69 88 VAL A N 1
ATOM 684 C CA . VAL A 1 88 ? 10.994 -3.881 -22.823 1.00 95.69 88 VAL A CA 1
ATOM 685 C C . VAL A 1 88 ? 11.589 -4.807 -23.883 1.00 95.69 88 VAL A C 1
ATOM 687 O O . VAL A 1 88 ? 12.554 -4.431 -24.537 1.00 95.69 88 VAL A O 1
ATOM 690 N N . LEU A 1 89 ? 10.991 -5.980 -24.111 1.00 9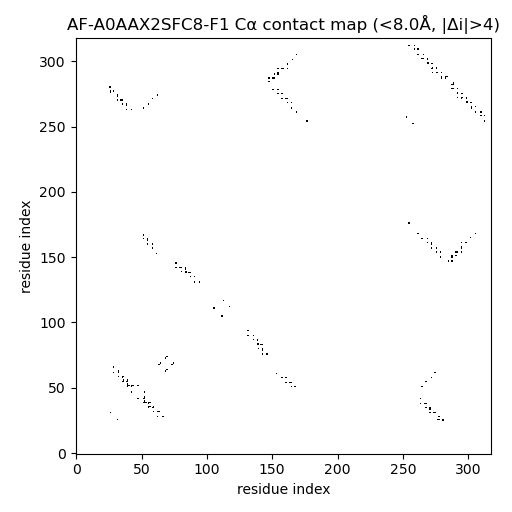6.88 89 LEU A N 1
ATOM 691 C CA . LEU A 1 89 ? 11.417 -6.897 -25.171 1.00 96.88 89 LEU A CA 1
ATOM 692 C C . LEU A 1 89 ? 11.274 -6.270 -26.567 1.00 96.88 89 LEU A C 1
ATOM 694 O O . LEU A 1 89 ? 12.169 -6.438 -27.387 1.00 96.88 89 LEU A O 1
ATOM 698 N N . VAL A 1 90 ? 10.204 -5.514 -26.831 1.00 97.06 90 VAL A N 1
ATOM 699 C CA . VAL A 1 90 ? 10.019 -4.772 -28.091 1.00 97.06 90 VAL A CA 1
ATOM 700 C C . VAL A 1 90 ? 11.082 -3.685 -28.254 1.00 97.06 90 VAL A C 1
ATOM 702 O O . VAL A 1 90 ? 11.672 -3.600 -29.325 1.00 97.06 90 VAL A O 1
ATOM 705 N N . VAL A 1 91 ? 11.387 -2.905 -27.210 1.00 95.88 91 VAL A N 1
ATOM 706 C CA . VAL A 1 91 ? 12.478 -1.913 -27.244 1.00 95.88 91 VAL A CA 1
ATOM 707 C C . VAL A 1 91 ? 13.812 -2.605 -27.539 1.00 95.88 91 VAL A C 1
ATOM 709 O O . VAL A 1 91 ? 14.492 -2.232 -28.489 1.00 95.88 91 VAL A O 1
ATOM 712 N N . LEU A 1 92 ? 14.160 -3.668 -26.807 1.00 95.94 92 LEU A N 1
ATOM 713 C CA . LEU A 1 92 ? 15.401 -4.414 -27.041 1.00 95.94 92 LEU A CA 1
ATOM 714 C C . LEU A 1 92 ? 15.473 -5.029 -28.449 1.00 95.94 92 LEU A C 1
ATOM 716 O O . LEU A 1 92 ? 16.542 -5.028 -29.052 1.00 95.94 92 LEU A O 1
ATOM 720 N N . LEU A 1 93 ? 14.354 -5.514 -28.995 1.00 97.06 93 LEU A N 1
ATOM 721 C CA . LEU A 1 93 ? 14.290 -6.067 -30.350 1.00 97.06 93 LEU A CA 1
ATOM 722 C C . LEU A 1 93 ? 14.471 -4.976 -31.410 1.00 97.06 93 LEU A C 1
ATOM 724 O O . LEU A 1 93 ? 15.252 -5.170 -32.338 1.00 97.06 93 LEU A O 1
ATOM 728 N N . VAL A 1 94 ? 13.805 -3.825 -31.270 1.00 95.69 94 VAL A N 1
ATOM 729 C CA . VAL A 1 94 ? 13.933 -2.691 -32.203 1.00 95.69 94 VAL A CA 1
ATOM 730 C C . VAL A 1 94 ? 15.367 -2.160 -32.215 1.00 95.69 94 VAL A C 1
ATOM 732 O O . VAL A 1 94 ? 15.981 -2.109 -33.280 1.00 95.69 94 VAL A O 1
ATOM 735 N N . PHE A 1 95 ? 15.934 -1.846 -31.046 1.00 94.06 95 PHE A N 1
ATOM 736 C CA . PHE A 1 95 ? 17.307 -1.339 -30.945 1.00 94.06 95 PHE A CA 1
ATOM 737 C C . PHE A 1 95 ? 18.338 -2.394 -31.370 1.00 94.06 95 PHE A C 1
ATOM 739 O O . PHE A 1 95 ? 19.249 -2.083 -32.132 1.00 94.06 95 PHE A O 1
ATOM 746 N N . GLY A 1 96 ? 18.170 -3.658 -30.969 1.00 93.75 96 GLY A N 1
ATOM 747 C CA . GLY A 1 96 ? 19.041 -4.754 -31.401 1.00 93.75 96 GLY A CA 1
ATOM 748 C C . GLY A 1 96 ? 19.011 -4.985 -32.916 1.00 93.75 96 GLY A C 1
ATOM 749 O O . GLY A 1 96 ? 20.057 -5.214 -33.519 1.00 93.75 96 GLY A O 1
ATOM 750 N N . THR A 1 97 ? 17.841 -4.858 -33.550 1.00 95.88 97 THR A N 1
ATOM 751 C CA . THR A 1 97 ? 17.699 -4.963 -35.012 1.00 95.88 97 THR A CA 1
ATOM 752 C C . THR A 1 97 ? 18.351 -3.774 -35.718 1.00 95.88 97 THR A C 1
ATOM 754 O O . THR A 1 97 ? 19.074 -3.976 -36.689 1.00 95.88 97 THR A O 1
ATOM 757 N N . ALA A 1 98 ? 18.158 -2.548 -35.218 1.00 91.31 98 ALA A N 1
ATOM 758 C CA . ALA A 1 98 ? 18.804 -1.354 -35.763 1.00 91.31 98 ALA A CA 1
ATOM 759 C C . ALA A 1 98 ? 20.340 -1.452 -35.692 1.00 91.31 98 ALA A C 1
ATOM 761 O O . ALA A 1 98 ? 21.018 -1.239 -36.696 1.00 91.31 98 ALA A O 1
ATOM 762 N N . ILE A 1 99 ? 20.882 -1.875 -34.543 1.00 90.94 99 ILE A N 1
ATOM 763 C CA . ILE A 1 99 ? 22.322 -2.108 -34.348 1.00 90.94 99 ILE A CA 1
ATOM 764 C C . ILE A 1 99 ? 22.834 -3.214 -35.282 1.00 90.94 99 ILE A C 1
ATOM 766 O O . ILE A 1 99 ? 23.882 -3.049 -35.902 1.00 90.94 99 ILE A O 1
ATOM 770 N N . ALA A 1 100 ? 22.101 -4.323 -35.432 1.00 93.38 100 ALA A N 1
ATOM 771 C CA . ALA A 1 100 ? 22.493 -5.414 -36.325 1.00 93.38 100 ALA A CA 1
ATOM 772 C C . ALA A 1 100 ? 22.520 -4.985 -37.804 1.00 93.38 100 ALA A C 1
ATOM 774 O O . ALA A 1 100 ? 23.446 -5.350 -38.528 1.00 93.38 100 ALA A O 1
ATOM 775 N N . LEU A 1 101 ? 21.546 -4.181 -38.247 1.00 91.69 101 LEU A N 1
ATOM 776 C CA . LEU A 1 101 ? 21.515 -3.621 -39.601 1.00 91.69 101 LEU A CA 1
ATOM 777 C C . LEU A 1 101 ? 22.663 -2.629 -39.836 1.00 91.69 101 LEU A C 1
ATOM 779 O O . LEU A 1 101 ? 23.326 -2.720 -40.867 1.00 91.69 101 LEU A O 1
ATOM 783 N N . ALA A 1 102 ? 22.949 -1.746 -38.874 1.00 86.69 102 ALA A N 1
ATOM 784 C CA . ALA A 1 102 ? 24.071 -0.809 -38.949 1.00 86.69 102 ALA A CA 1
ATOM 785 C C . ALA A 1 102 ? 25.437 -1.528 -38.964 1.00 86.69 102 ALA A C 1
ATOM 787 O O . ALA A 1 102 ? 26.329 -1.176 -39.737 1.00 86.69 102 ALA A O 1
ATOM 788 N N . ALA A 1 103 ? 25.599 -2.584 -38.162 1.00 87.62 103 ALA A N 1
ATOM 789 C CA . ALA A 1 103 ? 26.802 -3.413 -38.178 1.00 87.62 103 ALA A CA 1
ATOM 790 C C . ALA A 1 103 ? 26.969 -4.149 -39.520 1.00 87.62 103 ALA A C 1
ATOM 792 O O . ALA A 1 103 ? 28.067 -4.176 -40.078 1.00 87.62 103 ALA A O 1
ATOM 793 N N . ALA A 1 104 ? 25.881 -4.698 -40.074 1.00 90.50 104 ALA A N 1
ATOM 794 C CA . ALA A 1 104 ? 25.896 -5.367 -41.373 1.00 90.50 104 ALA A CA 1
ATOM 795 C C . ALA A 1 104 ? 26.233 -4.404 -42.526 1.00 90.50 104 ALA A C 1
ATOM 797 O O . ALA A 1 104 ? 27.016 -4.767 -43.407 1.00 90.50 104 ALA A O 1
ATOM 798 N N . SER A 1 105 ? 25.711 -3.168 -42.514 1.00 86.25 105 SER A N 1
ATOM 799 C CA . SER A 1 105 ? 26.050 -2.173 -43.538 1.00 86.25 105 SER A CA 1
ATOM 800 C C . SER A 1 105 ? 27.533 -1.800 -43.496 1.00 86.25 105 SER A C 1
ATOM 802 O O . SER A 1 105 ? 28.181 -1.839 -44.541 1.00 86.25 105 SER A O 1
ATOM 804 N N . ILE A 1 106 ? 28.095 -1.552 -42.306 1.00 84.81 106 ILE A N 1
ATOM 805 C CA . ILE A 1 106 ? 29.528 -1.246 -42.133 1.00 84.81 106 ILE A CA 1
ATOM 806 C C . ILE A 1 106 ? 30.400 -2.420 -42.603 1.00 84.81 106 ILE A C 1
ATOM 808 O O . ILE A 1 106 ? 31.354 -2.219 -43.350 1.00 84.81 106 ILE A O 1
ATOM 812 N N . TRP A 1 107 ? 30.048 -3.658 -42.236 1.00 88.25 107 TRP A N 1
ATOM 813 C CA . TRP A 1 107 ? 30.807 -4.847 -42.645 1.00 88.25 107 TRP A CA 1
ATOM 814 C C . TRP A 1 107 ? 30.797 -5.071 -44.166 1.00 88.25 107 TRP A C 1
ATOM 816 O O . TRP A 1 107 ? 31.757 -5.594 -44.727 1.00 88.25 107 TRP A O 1
ATOM 826 N N . SER A 1 108 ? 29.716 -4.668 -44.841 1.00 88.31 108 SER A N 1
ATOM 827 C CA . SER A 1 108 ? 29.593 -4.766 -46.301 1.00 88.31 108 SER A CA 1
ATOM 828 C C . SER A 1 108 ? 30.316 -3.654 -47.074 1.00 88.31 108 SER A C 1
ATOM 830 O O . SER A 1 108 ? 30.666 -3.872 -48.231 1.00 88.31 108 SER A O 1
ATOM 832 N N . ASN A 1 109 ? 30.554 -2.485 -46.463 1.00 84.75 109 ASN A N 1
ATOM 833 C CA . ASN A 1 109 ? 31.154 -1.315 -47.117 1.00 84.75 109 ASN A CA 1
ATOM 834 C C . ASN A 1 109 ? 32.172 -0.600 -46.193 1.00 84.75 109 ASN A C 1
ATOM 836 O O . ASN A 1 109 ? 31.880 0.4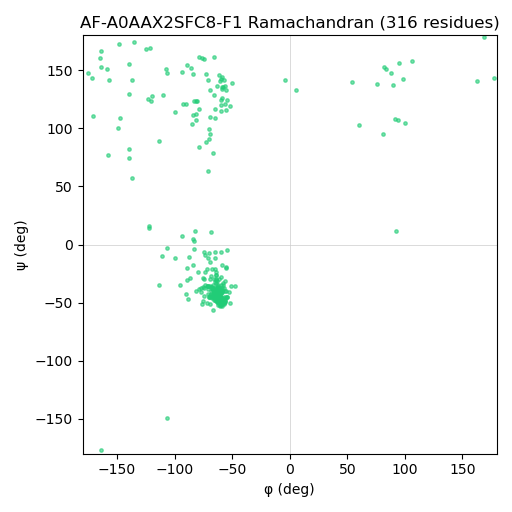83 -45.687 1.00 84.75 109 ASN A O 1
ATOM 840 N N . PRO A 1 110 ? 33.384 -1.154 -45.979 1.00 74.19 110 PRO A N 1
ATOM 841 C CA . PRO A 1 110 ? 34.344 -0.607 -45.007 1.00 74.19 110 PRO A CA 1
ATOM 842 C C . PRO A 1 110 ? 34.868 0.803 -45.331 1.00 74.19 110 PRO A C 1
ATOM 844 O O . PRO A 1 110 ? 35.243 1.544 -44.427 1.00 74.19 110 PRO A O 1
ATOM 847 N N . GLU A 1 111 ? 34.880 1.184 -46.611 1.00 75.31 111 GLU A N 1
ATOM 848 C CA . GLU A 1 111 ? 35.355 2.490 -47.103 1.00 75.31 111 GLU A CA 1
ATOM 849 C C . GLU A 1 111 ? 34.369 3.646 -46.810 1.00 75.31 111 GLU A C 1
ATOM 851 O O . GLU A 1 111 ? 34.683 4.802 -47.078 1.00 75.31 111 GLU A O 1
ATOM 856 N N . SER A 1 112 ? 33.167 3.375 -46.276 1.00 69.12 112 SER A N 1
ATOM 857 C CA . SER A 1 112 ? 32.119 4.395 -46.100 1.00 69.12 112 SER A CA 1
ATOM 858 C C . SER A 1 112 ? 32.245 5.254 -44.832 1.00 69.12 112 SER A C 1
ATOM 860 O O . SER A 1 112 ? 31.332 6.027 -44.551 1.00 69.12 112 SER A O 1
ATOM 862 N N . LEU A 1 113 ? 33.297 5.081 -44.024 1.00 69.44 113 LEU A N 1
ATOM 863 C CA . LEU A 1 113 ? 33.477 5.772 -42.740 1.00 69.44 113 LEU A CA 1
ATOM 864 C C . LEU A 1 113 ? 34.666 6.738 -42.795 1.00 69.44 113 LEU A C 1
ATOM 866 O O . LEU A 1 113 ? 35.798 6.388 -42.455 1.00 69.44 113 LEU A O 1
ATOM 870 N N . GLY A 1 114 ? 34.403 7.978 -43.209 1.00 79.50 114 GLY A N 1
ATOM 871 C CA . GLY A 1 114 ? 35.395 9.045 -43.212 1.00 79.50 114 GLY A CA 1
ATOM 872 C C . GLY A 1 114 ? 35.687 9.581 -41.800 1.00 79.50 114 GLY A C 1
ATOM 873 O O . GLY A 1 114 ? 34.856 9.462 -40.899 1.00 79.50 114 GLY A O 1
ATOM 874 N N . PRO A 1 115 ? 36.838 10.251 -41.572 1.00 76.94 115 PRO A N 1
ATOM 875 C CA . PRO A 1 115 ? 37.179 10.869 -40.282 1.00 76.94 115 PRO A CA 1
ATOM 876 C C . PRO A 1 115 ? 36.143 11.867 -39.729 1.00 76.94 115 PRO A C 1
ATOM 878 O O . PRO A 1 115 ? 36.150 12.148 -38.534 1.00 76.94 115 PRO A O 1
ATOM 881 N N . VAL A 1 116 ? 35.259 12.393 -40.582 1.00 82.62 116 VAL A N 1
ATOM 882 C CA . VAL A 1 116 ? 34.185 13.334 -40.221 1.00 82.62 116 VAL A CA 1
ATOM 883 C C . VAL A 1 116 ? 32.869 12.654 -39.818 1.00 82.62 116 VAL A C 1
ATOM 885 O O . VAL A 1 116 ? 32.079 13.268 -39.104 1.00 82.62 116 VAL A O 1
ATOM 888 N N . ASP A 1 117 ? 32.648 11.390 -40.191 1.00 82.44 117 ASP A N 1
ATOM 889 C CA . ASP A 1 117 ? 31.376 10.683 -39.960 1.00 82.44 117 ASP A CA 1
ATOM 890 C C . ASP A 1 117 ? 31.274 10.070 -38.549 1.00 82.44 117 ASP A C 1
ATOM 892 O O . ASP A 1 117 ? 30.183 9.781 -38.054 1.00 82.44 117 ASP A O 1
ATOM 896 N N . TRP A 1 118 ? 32.406 9.921 -37.852 1.00 82.94 118 TRP A N 1
ATOM 897 C CA . TRP A 1 118 ? 32.466 9.340 -36.504 1.00 82.94 118 TRP A CA 1
ATOM 898 C C . TRP A 1 118 ? 31.724 10.160 -35.444 1.00 82.94 118 TRP A C 1
ATOM 900 O O . TRP A 1 118 ? 31.176 9.580 -34.507 1.00 82.94 118 TRP A O 1
ATOM 910 N N . LEU A 1 119 ? 31.693 11.492 -35.572 1.00 89.31 119 LEU A N 1
ATOM 911 C CA . LEU A 1 119 ? 31.027 12.360 -34.596 1.00 89.31 119 LEU A CA 1
ATOM 912 C C . LEU A 1 119 ? 29.486 12.239 -34.677 1.00 89.31 119 LEU A C 1
ATOM 914 O O . LEU A 1 119 ? 28.894 11.941 -33.639 1.00 89.31 119 LEU A O 1
ATOM 918 N N . PRO A 1 120 ? 28.834 12.348 -35.857 1.00 88.25 120 PRO A N 1
ATOM 919 C CA . PRO A 1 120 ? 27.402 12.054 -36.003 1.00 88.25 120 PRO A CA 1
ATOM 920 C C . PRO A 1 120 ? 27.001 10.636 -35.574 1.00 88.25 120 PRO A C 1
ATOM 922 O O . PRO A 1 120 ? 25.937 10.444 -34.982 1.00 88.25 120 PRO A O 1
ATOM 925 N N . LEU A 1 121 ? 27.846 9.632 -35.840 1.00 84.94 121 LEU A N 1
ATOM 926 C CA . LEU A 1 121 ? 27.598 8.254 -35.401 1.00 84.94 121 LEU A CA 1
ATOM 927 C C . LEU A 1 121 ? 27.621 8.131 -33.875 1.00 84.94 121 LEU A C 1
ATOM 929 O O . LEU A 1 121 ? 26.726 7.512 -33.301 1.00 84.94 121 LEU A O 1
ATOM 933 N N . LEU A 1 122 ? 28.606 8.747 -33.212 1.00 89.88 122 LEU A N 1
ATOM 934 C CA . LEU A 1 122 ? 28.680 8.778 -31.753 1.00 89.88 122 LEU A CA 1
ATOM 935 C C . LEU A 1 122 ? 27.477 9.512 -31.146 1.00 89.88 122 LEU A C 1
ATOM 937 O O . LEU A 1 122 ? 26.875 8.999 -30.207 1.00 89.88 122 LEU A O 1
ATOM 941 N N . GLU A 1 123 ? 27.108 10.675 -31.690 1.00 92.75 123 GLU A N 1
ATOM 942 C CA . GLU A 1 123 ? 25.939 11.445 -31.249 1.00 92.75 123 GLU A CA 1
ATOM 943 C C . GLU A 1 123 ? 24.656 10.610 -31.344 1.00 92.75 123 GLU A C 1
ATOM 945 O O . GLU A 1 123 ? 23.932 10.482 -30.356 1.00 92.75 123 GLU A O 1
ATOM 950 N N . THR A 1 124 ? 24.426 9.969 -32.495 1.00 91.44 124 THR A N 1
ATOM 951 C CA . THR A 1 124 ? 23.256 9.111 -32.729 1.00 91.44 124 THR A CA 1
ATOM 952 C C . THR A 1 124 ? 23.224 7.947 -31.739 1.00 91.44 124 THR A C 1
ATOM 954 O O . THR A 1 124 ? 22.235 7.781 -31.033 1.00 91.44 124 THR A O 1
ATOM 957 N N . VAL A 1 125 ? 24.320 7.187 -31.610 1.00 91.00 125 VAL A N 1
ATOM 958 C CA . VAL A 1 125 ? 24.402 6.022 -30.707 1.00 91.00 125 VAL A CA 1
ATOM 959 C C . VAL A 1 125 ? 24.214 6.415 -29.240 1.00 91.00 125 VAL A C 1
ATOM 961 O O . VAL A 1 125 ? 23.526 5.707 -28.505 1.00 91.00 125 VAL A O 1
ATOM 964 N N . VAL A 1 126 ? 24.797 7.532 -28.793 1.00 94.62 126 VAL A N 1
ATOM 965 C CA . VAL A 1 126 ? 24.632 8.021 -27.414 1.00 94.62 126 VAL A CA 1
ATOM 966 C C . VAL A 1 126 ? 23.186 8.441 -27.161 1.00 94.62 126 VAL A C 1
ATOM 968 O O . VAL A 1 126 ? 22.599 8.024 -26.162 1.00 94.62 126 VAL A O 1
ATOM 971 N N . ASN A 1 127 ? 22.599 9.227 -28.062 1.00 94.88 127 ASN A N 1
ATOM 972 C CA . ASN A 1 127 ? 21.221 9.698 -27.962 1.00 94.88 127 ASN A CA 1
ATOM 973 C C . ASN A 1 127 ? 20.218 8.529 -27.931 1.00 94.88 127 ASN A C 1
ATOM 975 O O . ASN A 1 127 ? 19.373 8.447 -27.037 1.00 94.88 127 ASN A O 1
ATOM 979 N N . ASP A 1 128 ? 20.383 7.575 -28.845 1.00 93.12 128 ASP A N 1
ATOM 980 C CA . ASP A 1 128 ? 19.594 6.348 -28.942 1.00 93.12 128 ASP A CA 1
ATOM 981 C C . ASP A 1 128 ? 19.703 5.494 -27.670 1.00 93.12 128 ASP A C 1
ATOM 983 O O . ASP A 1 128 ? 18.686 5.067 -27.116 1.00 93.12 128 ASP A O 1
ATOM 987 N N . LEU A 1 129 ? 20.917 5.294 -27.145 1.00 94.56 129 LEU A N 1
ATOM 988 C CA . LEU A 1 129 ? 21.145 4.539 -25.911 1.00 94.56 129 LEU A CA 1
ATOM 989 C C . LEU A 1 129 ? 20.517 5.225 -24.686 1.00 94.56 129 LEU A C 1
ATOM 991 O O . LEU A 1 129 ? 19.917 4.550 -23.844 1.00 94.56 129 LEU A O 1
ATOM 995 N N . VAL A 1 130 ? 20.616 6.555 -24.587 1.00 96.75 130 VAL A N 1
ATOM 996 C CA . VAL A 1 130 ? 19.989 7.336 -23.508 1.00 96.75 130 VAL A CA 1
ATOM 997 C C . VAL A 1 130 ? 18.466 7.226 -23.581 1.00 96.75 130 VAL A C 1
ATOM 999 O O . VAL A 1 130 ? 17.831 6.931 -22.564 1.00 96.75 130 VAL A O 1
ATOM 1002 N N . PHE A 1 131 ? 17.862 7.380 -24.764 1.00 95.44 131 PHE A N 1
ATOM 1003 C CA . PHE A 1 131 ? 16.415 7.230 -24.922 1.00 95.44 131 PHE A CA 1
ATOM 1004 C C . PHE A 1 131 ? 15.934 5.800 -24.653 1.00 95.44 131 PHE A C 1
ATOM 1006 O O . PHE A 1 131 ? 14.932 5.632 -23.956 1.00 95.44 131 PHE A O 1
ATOM 1013 N N . ALA A 1 132 ? 16.655 4.771 -25.111 1.00 95.12 132 ALA A N 1
ATOM 1014 C CA . ALA A 1 132 ? 16.357 3.377 -24.778 1.00 95.12 132 ALA A CA 1
ATOM 1015 C C . ALA A 1 132 ? 16.416 3.129 -23.262 1.00 95.12 132 ALA A C 1
ATOM 1017 O O . ALA A 1 132 ? 15.501 2.528 -22.696 1.00 95.12 132 ALA A O 1
ATOM 1018 N N . GLY A 1 133 ? 17.456 3.636 -22.590 1.00 96.69 133 GLY A N 1
ATOM 1019 C CA . GLY A 1 133 ? 17.624 3.529 -21.142 1.00 96.69 133 GLY A CA 1
ATOM 1020 C C . GLY A 1 133 ? 16.483 4.191 -20.365 1.00 96.69 133 GLY A C 1
ATOM 1021 O O . GLY A 1 133 ? 15.892 3.562 -19.486 1.00 96.69 133 GLY A O 1
ATOM 1022 N N . ILE A 1 134 ? 16.112 5.422 -20.733 1.00 96.81 134 ILE A N 1
ATOM 1023 C CA . ILE A 1 134 ? 14.980 6.148 -20.135 1.00 96.81 134 ILE A CA 1
ATOM 1024 C C . ILE A 1 134 ? 13.662 5.403 -20.392 1.00 96.81 134 ILE A C 1
ATOM 1026 O O . ILE A 1 134 ? 12.873 5.221 -19.462 1.00 96.81 134 ILE A O 1
ATOM 1030 N N . ALA A 1 135 ? 13.425 4.928 -21.618 1.00 95.69 135 ALA A N 1
ATOM 1031 C CA . ALA A 1 135 ? 12.213 4.193 -21.974 1.00 95.69 135 ALA A CA 1
ATOM 1032 C C . ALA A 1 135 ? 12.072 2.896 -21.163 1.00 95.69 135 ALA A C 1
ATOM 1034 O O . ALA A 1 135 ? 11.013 2.653 -20.580 1.00 95.69 135 ALA A O 1
ATOM 1035 N N . ILE A 1 136 ? 13.140 2.095 -21.062 1.00 95.50 136 ILE A N 1
ATOM 1036 C CA . ILE A 1 136 ? 13.173 0.861 -20.263 1.00 95.50 136 ILE A CA 1
ATOM 1037 C C . ILE A 1 136 ? 12.971 1.175 -18.775 1.00 95.50 136 ILE A C 1
ATOM 1039 O O . ILE A 1 136 ? 12.146 0.528 -18.129 1.00 95.50 136 ILE A O 1
ATOM 1043 N N . PHE A 1 137 ? 13.653 2.193 -18.237 1.00 95.56 137 PHE A N 1
ATOM 1044 C CA . PHE A 1 137 ? 13.479 2.631 -16.849 1.00 95.56 137 PHE A CA 1
ATOM 1045 C C . PHE A 1 137 ? 12.017 2.992 -16.545 1.00 95.56 137 PHE A C 1
ATOM 1047 O O . PHE A 1 137 ? 11.442 2.474 -15.587 1.00 95.56 137 PHE A O 1
ATOM 1054 N N . PHE A 1 138 ? 11.377 3.812 -17.386 1.00 94.62 138 PHE A N 1
ATOM 1055 C CA . PHE A 1 138 ? 9.961 4.153 -17.230 1.00 94.62 138 PHE A CA 1
ATOM 1056 C C . PHE A 1 138 ? 9.053 2.922 -17.325 1.00 94.62 138 PHE A C 1
ATOM 1058 O O . PHE A 1 138 ? 8.151 2.766 -16.498 1.00 94.62 138 PHE A O 1
ATOM 1065 N N . LEU A 1 139 ? 9.296 2.023 -18.283 1.00 93.12 139 LEU A N 1
ATOM 1066 C CA . LEU A 1 139 ? 8.495 0.809 -18.448 1.00 93.12 139 LEU A CA 1
ATOM 1067 C C . LEU A 1 139 ? 8.575 -0.118 -17.235 1.00 93.12 139 LEU A C 1
ATOM 1069 O O . LEU A 1 139 ? 7.557 -0.701 -16.857 1.00 93.12 139 LEU A O 1
ATOM 1073 N N . LEU A 1 140 ? 9.747 -0.249 -16.613 1.00 91.69 140 LEU A N 1
ATOM 1074 C CA . LEU A 1 140 ? 9.934 -1.031 -15.389 1.00 91.69 140 LEU A CA 1
ATOM 1075 C C . LEU A 1 140 ? 9.340 -0.324 -14.156 1.00 91.69 140 LEU A C 1
ATOM 1077 O O . LEU A 1 140 ? 8.757 -0.986 -13.295 1.00 91.69 140 LEU A O 1
ATOM 1081 N N . ALA A 1 141 ? 9.406 1.010 -14.101 1.00 91.44 141 ALA A N 1
ATOM 1082 C CA . ALA A 1 141 ? 8.882 1.809 -12.994 1.00 91.44 141 ALA A CA 1
ATOM 1083 C C . ALA A 1 141 ? 7.344 1.923 -12.972 1.00 91.44 141 ALA A C 1
ATOM 1085 O O . ALA A 1 141 ? 6.756 2.056 -11.897 1.00 91.44 141 ALA A O 1
ATOM 1086 N N . VAL A 1 142 ? 6.656 1.876 -14.121 1.00 90.50 142 VAL A N 1
ATOM 1087 C CA . VAL A 1 142 ? 5.185 2.027 -14.184 1.00 90.50 142 VAL A CA 1
ATOM 1088 C C . VAL A 1 142 ? 4.437 0.962 -13.357 1.00 90.50 142 VAL A C 1
ATOM 1090 O O . VAL A 1 142 ? 3.629 1.358 -12.510 1.00 90.50 142 VAL A O 1
ATOM 1093 N N . PRO A 1 143 ? 4.696 -0.357 -13.500 1.00 89.12 143 PRO A N 1
ATOM 1094 C CA . PRO A 1 143 ? 4.052 -1.372 -12.665 1.00 89.12 143 PRO A CA 1
ATOM 1095 C C . PRO A 1 143 ? 4.309 -1.175 -11.166 1.00 89.12 143 PRO A C 1
ATOM 1097 O O . PRO A 1 143 ? 3.378 -1.317 -10.375 1.00 89.12 143 PRO A O 1
ATOM 1100 N N . GLN A 1 144 ? 5.535 -0.794 -10.787 1.00 86.94 144 GLN A N 1
ATOM 1101 C CA . GLN A 1 144 ? 5.922 -0.537 -9.394 1.00 86.94 144 GLN A CA 1
ATOM 1102 C C . GLN A 1 144 ? 5.125 0.638 -8.803 1.00 86.94 144 GLN A C 1
ATOM 1104 O O . GLN A 1 144 ? 4.488 0.497 -7.760 1.00 86.94 144 GLN A O 1
ATOM 1109 N N . ARG A 1 145 ? 5.059 1.772 -9.517 1.00 87.56 145 ARG A N 1
ATOM 1110 C CA . ARG A 1 145 ? 4.278 2.956 -9.112 1.00 87.56 145 ARG A CA 1
ATOM 1111 C C . ARG A 1 145 ? 2.789 2.638 -8.943 1.00 87.56 145 ARG A C 1
ATOM 1113 O O . ARG A 1 145 ? 2.171 3.100 -7.985 1.00 87.56 145 ARG A O 1
ATOM 1120 N N . MET A 1 146 ? 2.207 1.837 -9.841 1.00 86.81 146 MET A N 1
ATOM 1121 C CA . MET A 1 146 ? 0.802 1.411 -9.740 1.00 86.81 146 MET A CA 1
ATOM 1122 C C . MET A 1 146 ? 0.543 0.496 -8.536 1.00 86.81 146 MET A C 1
ATOM 1124 O O . MET A 1 146 ? -0.513 0.589 -7.905 1.00 86.81 146 MET A O 1
ATOM 1128 N N . GLU A 1 147 ? 1.490 -0.387 -8.226 1.00 84.62 147 GLU A N 1
ATOM 1129 C CA . GLU A 1 147 ? 1.417 -1.327 -7.109 1.00 84.62 147 GLU A CA 1
ATOM 1130 C C . GLU A 1 147 ? 1.525 -0.599 -5.763 1.00 84.62 147 GLU A C 1
ATOM 1132 O O . GLU A 1 147 ? 0.594 -0.688 -4.956 1.00 84.62 147 GLU A O 1
ATOM 1137 N N . ARG A 1 148 ? 2.546 0.251 -5.587 1.00 89.00 148 ARG A N 1
ATOM 1138 C CA . ARG A 1 148 ? 2.688 1.162 -4.438 1.00 89.00 148 ARG A CA 1
ATOM 1139 C C . ARG A 1 148 ? 1.427 1.996 -4.210 1.00 89.00 148 ARG A C 1
ATOM 1141 O O . ARG A 1 148 ? 0.867 2.006 -3.115 1.00 89.00 148 ARG A O 1
ATOM 1148 N N . ALA A 1 149 ? 0.915 2.647 -5.259 1.00 88.25 149 ALA A N 1
ATOM 1149 C CA . ALA A 1 149 ? -0.295 3.464 -5.172 1.00 88.25 149 ALA A CA 1
ATOM 1150 C C . ALA A 1 149 ? -1.561 2.653 -4.834 1.00 88.25 149 ALA A C 1
ATOM 1152 O O . ALA A 1 149 ? -2.551 3.227 -4.379 1.00 88.25 149 ALA A O 1
ATOM 1153 N N . ARG A 1 150 ? -1.587 1.330 -5.058 1.00 85.69 150 ARG A N 1
ATOM 1154 C CA . ARG A 1 150 ? -2.663 0.455 -4.564 1.00 85.69 150 ARG A CA 1
ATOM 1155 C C . ARG A 1 150 ? -2.505 0.182 -3.072 1.00 85.69 150 ARG A C 1
ATOM 1157 O O . ARG A 1 150 ? -3.476 0.375 -2.349 1.00 85.69 150 ARG A O 1
ATOM 1164 N N . VAL A 1 151 ? -1.324 -0.243 -2.620 1.00 88.12 151 VAL A N 1
ATOM 1165 C CA . VAL A 1 151 ? -1.114 -0.606 -1.207 1.00 88.12 151 VAL A CA 1
ATOM 1166 C C 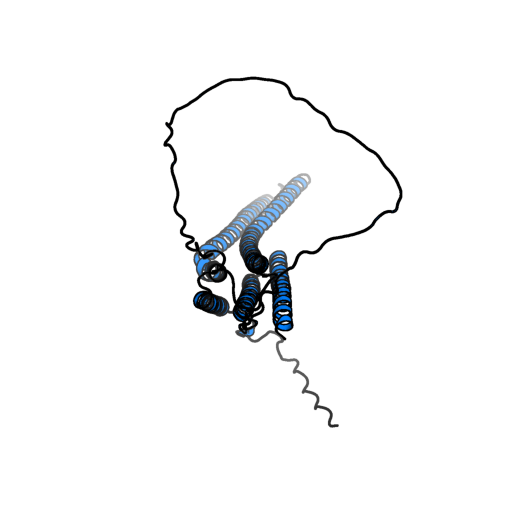. VAL A 1 151 ? -1.311 0.611 -0.301 1.00 88.12 151 VAL A C 1
ATOM 1168 O O . VAL A 1 151 ? -2.101 0.541 0.637 1.00 88.12 151 VAL A O 1
ATOM 1171 N N . LEU A 1 152 ? -0.735 1.768 -0.652 1.00 91.00 152 LEU A N 1
ATOM 1172 C CA . LEU A 1 152 ? -0.902 3.010 0.115 1.00 91.00 152 LEU A CA 1
ATOM 1173 C C . LEU A 1 152 ? -2.368 3.452 0.261 1.00 91.00 152 LEU A C 1
ATOM 1175 O O . LEU A 1 152 ? -2.735 3.984 1.306 1.00 91.00 152 LEU A O 1
ATOM 1179 N N . ARG A 1 153 ? -3.237 3.201 -0.732 1.00 89.69 153 ARG A N 1
ATOM 1180 C CA . ARG A 1 153 ? -4.681 3.485 -0.608 1.00 89.69 153 ARG A CA 1
ATOM 1181 C C . ARG A 1 153 ? -5.357 2.604 0.441 1.00 89.69 153 ARG A C 1
ATOM 1183 O O . ARG A 1 153 ? -6.189 3.100 1.197 1.00 89.69 153 ARG A O 1
ATOM 1190 N N . VAL A 1 154 ? -4.991 1.325 0.510 1.00 89.56 154 VAL A N 1
ATOM 1191 C CA . VAL A 1 154 ? -5.545 0.399 1.508 1.00 89.56 154 VAL A CA 1
ATOM 1192 C C . VAL A 1 154 ? -5.028 0.736 2.909 1.00 89.56 154 VAL A C 1
ATOM 1194 O O . VAL A 1 154 ? -5.823 0.827 3.843 1.00 89.56 154 VAL A O 1
ATOM 1197 N N . LEU A 1 155 ? -3.735 1.047 3.046 1.00 92.38 155 LEU A N 1
ATOM 1198 C CA . LEU A 1 155 ? -3.156 1.536 4.302 1.00 92.38 155 LEU A CA 1
ATOM 1199 C C . LEU A 1 155 ? -3.797 2.857 4.762 1.00 92.38 155 LEU A C 1
ATOM 1201 O O . LEU A 1 155 ? -4.095 3.027 5.942 1.00 92.38 155 LEU A O 1
ATOM 1205 N N . HIS A 1 156 ? -4.101 3.778 3.843 1.00 92.81 156 HIS A N 1
ATOM 1206 C CA . HIS A 1 156 ? -4.823 5.006 4.185 1.00 92.81 156 HIS A CA 1
ATOM 1207 C C . HIS A 1 156 ? -6.251 4.722 4.689 1.00 92.81 156 HIS A C 1
ATOM 1209 O O . HIS A 1 156 ? -6.698 5.357 5.644 1.00 92.81 156 HIS A O 1
ATOM 1215 N N . ARG A 1 157 ? -6.950 3.725 4.120 1.00 91.81 157 ARG A N 1
ATOM 1216 C CA . ARG A 1 157 ? -8.264 3.274 4.618 1.00 91.81 157 ARG A CA 1
ATOM 1217 C C . ARG A 1 157 ? -8.155 2.618 6.001 1.00 91.81 157 ARG A C 1
ATOM 1219 O O . ARG A 1 157 ? -8.986 2.916 6.849 1.00 91.81 157 ARG A O 1
ATOM 1226 N N . LEU A 1 158 ? -7.104 1.842 6.290 1.00 93.69 158 LEU A N 1
ATOM 1227 C CA . LEU A 1 158 ? -6.823 1.344 7.651 1.00 93.69 158 LEU A CA 1
ATOM 1228 C C . LEU A 1 158 ? -6.566 2.476 8.653 1.00 93.69 158 LEU A C 1
ATOM 1230 O O . LEU A 1 158 ? -7.113 2.452 9.753 1.00 93.69 158 LEU A O 1
ATOM 1234 N N . ARG A 1 159 ? -5.788 3.496 8.273 1.00 94.19 159 ARG A N 1
ATOM 1235 C CA . ARG A 1 159 ? -5.560 4.688 9.107 1.00 94.19 159 ARG A CA 1
ATOM 1236 C C . ARG A 1 159 ? -6.858 5.455 9.369 1.00 94.19 159 ARG A C 1
ATOM 1238 O O . ARG A 1 159 ? -7.095 5.892 10.491 1.00 94.19 159 ARG A O 1
ATOM 1245 N N . SER A 1 160 ? -7.720 5.572 8.359 1.00 92.56 160 SER A N 1
ATOM 1246 C CA . SER A 1 160 ? -9.063 6.136 8.514 1.00 92.56 160 SER A CA 1
ATOM 1247 C C . SER A 1 160 ? -9.913 5.301 9.480 1.00 92.56 160 SER A C 1
ATOM 1249 O O . SER A 1 160 ? -10.468 5.872 10.413 1.00 92.56 160 SER A O 1
ATOM 1251 N N . LEU A 1 161 ? -9.938 3.967 9.351 1.00 92.19 161 LEU A N 1
ATOM 1252 C CA . LEU A 1 161 ? -10.637 3.081 10.293 1.00 92.19 161 LEU A CA 1
ATOM 1253 C C . LEU A 1 161 ? -10.103 3.223 11.727 1.00 92.19 161 LEU A C 1
ATOM 1255 O O . LEU A 1 161 ? -10.906 3.308 12.652 1.00 92.19 161 LEU A O 1
ATOM 1259 N N . ALA A 1 162 ? -8.783 3.330 11.926 1.00 91.12 162 ALA A N 1
ATOM 1260 C CA . ALA A 1 162 ? -8.195 3.610 13.238 1.00 91.12 162 ALA A CA 1
ATOM 1261 C C . ALA A 1 162 ? -8.743 4.920 13.832 1.00 91.12 162 ALA A C 1
ATOM 1263 O O . ALA A 1 162 ? -9.284 4.912 14.934 1.00 91.12 162 ALA A O 1
ATOM 1264 N N . HIS A 1 163 ? -8.712 6.029 13.086 1.00 89.44 163 HIS A N 1
ATOM 1265 C CA . HIS A 1 163 ? -9.283 7.296 13.557 1.00 89.44 163 HIS A CA 1
ATOM 1266 C C . HIS A 1 163 ? -10.807 7.252 13.748 1.00 89.44 163 HIS A C 1
ATOM 1268 O O . HIS A 1 163 ? -11.318 7.877 14.673 1.00 89.44 163 HIS A O 1
ATOM 1274 N N . VAL A 1 164 ? -11.550 6.479 12.950 1.00 87.19 164 VAL A N 1
ATOM 1275 C CA . VAL A 1 164 ? -12.984 6.254 13.184 1.00 87.19 164 VAL A CA 1
ATOM 1276 C C . VAL A 1 164 ? -13.197 5.522 14.513 1.00 87.19 164 VAL A C 1
ATOM 1278 O O . VAL A 1 164 ? -14.083 5.916 15.271 1.00 87.19 164 VAL A O 1
ATOM 1281 N N . ILE A 1 165 ? -12.374 4.524 14.860 1.00 85.75 165 ILE A N 1
ATOM 1282 C CA . ILE A 1 165 ? -12.411 3.897 16.193 1.00 85.75 165 ILE A CA 1
ATOM 1283 C C . ILE A 1 165 ? -12.143 4.953 17.278 1.00 85.75 165 ILE A C 1
ATOM 1285 O O . ILE A 1 165 ? -12.872 4.962 18.270 1.00 85.75 165 ILE A O 1
ATOM 1289 N N . ASP A 1 166 ? -11.194 5.879 17.076 1.00 83.25 166 ASP A N 1
ATOM 1290 C CA . ASP A 1 166 ? -10.896 6.983 18.014 1.00 83.25 166 ASP A CA 1
ATOM 1291 C C . ASP A 1 166 ? -12.097 7.912 18.237 1.00 83.25 166 ASP A C 1
ATOM 1293 O O . ASP A 1 166 ? -12.482 8.188 19.374 1.00 83.25 166 ASP A O 1
ATOM 1297 N N . MET A 1 167 ? -12.762 8.339 17.159 1.00 78.06 167 MET A N 1
ATOM 1298 C CA . MET A 1 167 ? -13.958 9.186 17.247 1.00 78.06 167 MET A CA 1
ATOM 1299 C C . MET A 1 167 ? -15.065 8.507 18.066 1.00 78.06 167 MET A C 1
ATOM 1301 O O . MET A 1 167 ? -15.719 9.149 18.892 1.00 78.06 167 MET A O 1
ATOM 1305 N N . HIS A 1 168 ? -15.209 7.185 17.934 1.00 70.31 168 HIS A N 1
ATOM 1306 C CA . HIS A 1 168 ? -16.126 6.390 18.753 1.00 70.31 168 HIS A CA 1
ATOM 1307 C C . HIS A 1 168 ? -15.687 6.233 20.230 1.00 70.31 168 HIS A C 1
ATOM 1309 O O . HIS A 1 168 ? -16.520 5.813 21.039 1.00 70.31 168 HIS A O 1
ATOM 1315 N N . GLN A 1 169 ? -14.445 6.592 20.601 1.00 57.12 169 GLN A N 1
ATOM 1316 C CA . GLN A 1 169 ? -13.967 6.708 21.996 1.00 57.12 169 GLN A CA 1
ATOM 1317 C C . GLN A 1 169 ? -14.188 8.104 22.593 1.00 57.12 169 GLN A C 1
ATOM 1319 O O . GLN A 1 169 ? -14.302 8.241 23.813 1.00 57.12 169 GLN A O 1
ATOM 1324 N N . LEU A 1 170 ? -14.159 9.152 21.764 1.00 52.16 170 LEU A N 1
ATOM 1325 C CA . LEU A 1 170 ? -14.219 10.547 22.219 1.00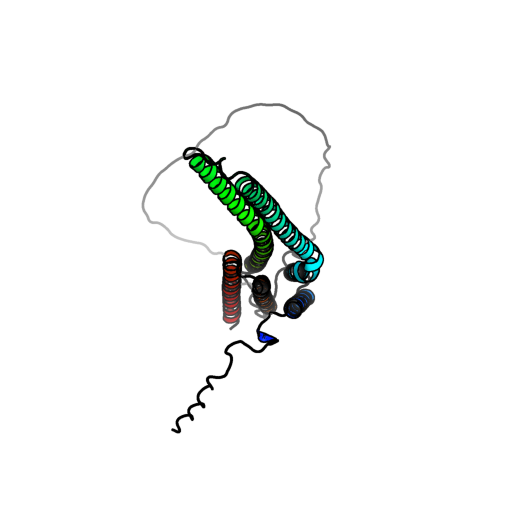 52.16 170 LEU A CA 1
ATOM 1326 C C . LEU A 1 170 ? -15.647 10.980 22.566 1.00 52.16 170 LEU A C 1
ATOM 1328 O O . LEU A 1 170 ? -15.855 11.616 23.592 1.00 52.16 170 LEU A O 1
ATOM 1332 N N . VAL A 1 171 ? -16.644 10.538 21.794 1.00 50.84 171 VAL A N 1
ATOM 1333 C CA . VAL A 1 171 ? -18.074 10.845 22.024 1.00 50.84 171 VAL A CA 1
ATOM 1334 C C . VAL A 1 171 ? -18.648 10.147 23.278 1.00 50.84 171 VAL A C 1
ATOM 1336 O O . VAL A 1 171 ? -19.789 10.386 23.662 1.00 50.84 171 VAL A O 1
ATOM 1339 N N . LYS A 1 172 ? -17.884 9.255 23.927 1.00 55.75 172 LYS A N 1
ATOM 1340 C CA . LYS A 1 172 ? -18.387 8.325 24.957 1.00 55.75 172 LYS A CA 1
ATOM 1341 C C . LYS A 1 172 ? -17.708 8.415 26.324 1.00 55.75 172 LYS A C 1
ATOM 1343 O O . LYS A 1 172 ? -17.916 7.517 27.131 1.00 55.75 172 LYS A O 1
ATOM 1348 N N . VAL A 1 173 ? -16.939 9.463 26.622 1.00 45.53 173 VAL A N 1
ATOM 1349 C CA . VAL A 1 173 ? -16.503 9.719 28.008 1.00 45.53 173 VAL A CA 1
ATOM 1350 C C . VAL A 1 173 ? -17.648 10.433 28.737 1.00 45.53 173 VAL A C 1
ATOM 1352 O O . VAL A 1 173 ? -17.888 11.605 28.451 1.00 45.53 173 VAL A O 1
ATOM 1355 N N . PRO A 1 174 ? -18.390 9.783 29.654 1.00 48.19 174 PRO A N 1
ATOM 1356 C CA . PRO A 1 174 ? -19.433 10.457 30.402 1.00 48.19 174 PRO A CA 1
ATOM 1357 C C . PRO A 1 174 ? -18.758 11.122 31.598 1.00 48.19 174 PRO A C 1
ATOM 1359 O O . PRO A 1 174 ? -18.454 10.451 32.581 1.00 48.19 174 PRO A O 1
ATOM 1362 N N . GLU A 1 175 ? -18.561 12.442 31.555 1.00 42.44 175 GLU A N 1
ATOM 1363 C CA . GLU A 1 175 ? -17.991 13.201 32.687 1.00 42.44 175 GLU A CA 1
ATOM 1364 C C . GLU A 1 175 ? -18.827 13.101 33.979 1.00 42.44 175 GLU A C 1
ATOM 1366 O O . GLU A 1 175 ? -18.403 13.573 35.031 1.00 42.44 175 GLU A O 1
ATOM 1371 N N . ARG A 1 176 ? -20.016 12.479 33.920 1.00 45.78 176 ARG A N 1
ATOM 1372 C CA . ARG A 1 176 ? -20.855 12.121 35.072 1.00 45.78 176 ARG A CA 1
ATOM 1373 C C . ARG A 1 176 ? -21.478 10.733 34.879 1.00 45.78 176 ARG A C 1
ATOM 1375 O O . ARG A 1 176 ? -22.642 10.601 34.482 1.00 45.78 176 ARG A O 1
ATOM 1382 N N . LEU A 1 177 ? -20.705 9.687 35.183 1.00 45.53 177 LEU A N 1
ATOM 1383 C CA . LEU A 1 177 ? -21.291 8.412 35.609 1.00 45.53 177 LEU A CA 1
ATOM 1384 C C . LEU A 1 177 ? -22.130 8.693 36.870 1.00 45.53 177 LEU A C 1
ATOM 1386 O O . LEU A 1 177 ? -21.599 9.293 37.807 1.00 45.53 177 LEU A O 1
ATOM 1390 N N . PRO A 1 178 ? -23.421 8.317 36.913 1.00 50.91 178 PRO A N 1
ATOM 1391 C CA . PRO A 1 178 ? -24.154 8.360 38.163 1.00 50.91 178 PRO A CA 1
ATOM 1392 C C . PRO A 1 178 ? -23.515 7.323 39.086 1.00 50.91 178 PRO A C 1
ATOM 1394 O O . PRO A 1 178 ? -23.297 6.177 38.693 1.00 50.91 178 PRO A O 1
ATOM 1397 N N . THR A 1 179 ? -23.166 7.736 40.296 1.00 50.03 179 THR A N 1
ATOM 1398 C CA . THR A 1 179 ? -22.792 6.799 41.346 1.00 50.03 179 THR A CA 1
ATOM 1399 C C . THR A 1 179 ? -24.023 5.968 41.687 1.00 50.03 179 THR A C 1
ATOM 1401 O O . THR A 1 179 ? -25.009 6.514 42.176 1.00 50.03 179 THR A O 1
ATOM 1404 N N . ASP A 1 180 ? -23.964 4.653 41.452 1.00 46.16 180 ASP A N 1
ATOM 1405 C CA . ASP A 1 180 ? -24.944 3.699 41.982 1.00 46.16 180 ASP A CA 1
ATOM 1406 C C . ASP A 1 180 ? -24.814 3.654 43.511 1.00 46.16 180 ASP A C 1
ATOM 1408 O O . ASP A 1 180 ? -24.196 2.767 44.101 1.00 46.16 180 ASP A O 1
ATOM 1412 N N . ARG A 1 181 ? -25.380 4.664 44.172 1.00 44.84 181 ARG A N 1
ATOM 1413 C CA . ARG A 1 181 ? -25.664 4.640 45.598 1.00 44.84 181 ARG A CA 1
ATOM 1414 C C . ARG A 1 181 ? -27.100 4.144 45.746 1.00 44.84 181 ARG A C 1
ATOM 1416 O O . ARG A 1 181 ? -27.997 4.805 45.227 1.00 44.84 181 ARG A O 1
ATOM 1423 N N . PRO A 1 182 ? -27.349 3.029 46.451 1.00 44.38 182 PRO A N 1
ATOM 1424 C CA . PRO A 1 182 ? -28.709 2.623 46.766 1.00 44.38 182 PRO A CA 1
ATOM 1425 C C . PRO A 1 182 ? -29.413 3.758 47.513 1.00 44.38 182 PRO A C 1
ATOM 1427 O O . PRO A 1 182 ? -28.943 4.183 48.574 1.00 44.38 182 PRO A O 1
ATOM 1430 N N . GLU A 1 183 ? -30.520 4.261 46.963 1.00 43.75 183 GLU A N 1
ATOM 1431 C CA . GLU A 1 183 ? -31.352 5.245 47.652 1.00 43.75 183 GLU A CA 1
ATOM 1432 C C . GLU A 1 183 ? -32.060 4.567 48.829 1.00 43.75 183 GLU A C 1
ATOM 1434 O O . GLU A 1 183 ? -33.153 4.011 48.717 1.00 43.75 183 GLU A O 1
ATOM 1439 N N . ALA A 1 184 ? -31.405 4.600 49.988 1.00 40.22 184 ALA A N 1
ATOM 1440 C CA . ALA A 1 184 ? -32.053 4.336 51.258 1.00 40.22 184 ALA A CA 1
ATOM 1441 C C . ALA A 1 184 ? -33.079 5.452 51.504 1.00 40.22 184 ALA A C 1
ATOM 1443 O O . ALA A 1 184 ? -32.707 6.603 51.738 1.00 40.22 184 ALA A O 1
ATOM 1444 N N . GLY A 1 185 ? -34.365 5.108 51.412 1.00 47.56 185 GLY A N 1
ATOM 1445 C CA . GLY A 1 185 ? -35.463 6.063 51.543 1.00 47.56 185 GLY A CA 1
ATOM 1446 C C . GLY A 1 185 ? -35.405 6.851 52.855 1.00 47.56 185 GLY A C 1
ATOM 1447 O O . GLY A 1 185 ? -35.242 6.281 53.932 1.00 47.56 185 GLY A O 1
ATOM 1448 N N . GLY A 1 186 ? -35.565 8.171 52.753 1.00 35.88 186 GLY A N 1
ATOM 1449 C CA . GLY A 1 186 ? -35.461 9.095 53.880 1.00 35.88 186 GLY A CA 1
ATOM 1450 C C . GLY A 1 186 ? -36.189 10.405 53.602 1.00 35.88 186 GLY A C 1
ATOM 1451 O O . GLY A 1 186 ? -35.575 11.419 53.284 1.00 35.88 186 GLY A O 1
ATOM 1452 N N . THR A 1 187 ? -37.516 10.392 53.710 1.00 46.84 187 THR A N 1
ATOM 1453 C CA . THR A 1 187 ? -38.349 11.594 53.591 1.00 46.84 187 THR A CA 1
ATOM 1454 C C . THR A 1 187 ? -38.172 12.526 54.794 1.00 46.84 187 THR A C 1
ATOM 1456 O O . THR A 1 187 ? -38.845 12.336 55.806 1.00 46.84 187 THR A O 1
ATOM 1459 N N . THR A 1 188 ? -37.366 13.583 54.676 1.00 41.34 188 THR A N 1
ATOM 1460 C CA . THR A 1 188 ? -37.487 14.788 55.523 1.00 41.34 188 THR A CA 1
ATOM 1461 C C . THR A 1 188 ? -37.097 16.061 54.768 1.00 41.34 188 THR A C 1
ATOM 1463 O O . THR A 1 188 ? -35.930 16.340 54.514 1.00 41.34 188 THR A O 1
ATOM 1466 N N . SER A 1 189 ? -38.096 16.888 54.457 1.00 38.53 189 SER A N 1
ATOM 1467 C CA . SER A 1 189 ? -37.904 18.278 54.026 1.00 38.53 189 SER A CA 1
ATOM 1468 C C . SER A 1 189 ? -37.696 19.178 55.254 1.00 38.53 189 SER A C 1
ATOM 1470 O O . SER A 1 189 ? -38.601 19.227 56.091 1.00 38.53 189 SER A O 1
ATOM 1472 N N . PRO A 1 190 ? -36.599 19.950 55.376 1.00 42.47 190 PRO A N 1
ATOM 1473 C CA . PRO A 1 190 ? -36.486 21.004 56.379 1.00 42.47 190 PRO A CA 1
ATOM 1474 C C . PRO A 1 190 ? -37.156 22.288 55.868 1.00 42.47 190 PRO A C 1
ATOM 1476 O O . PRO A 1 190 ? -36.811 22.807 54.808 1.00 42.47 190 PRO A O 1
ATOM 1479 N N . ALA A 1 191 ? -38.122 22.810 56.623 1.00 36.25 191 ALA A N 1
ATOM 1480 C CA . ALA A 1 191 ? -38.802 24.060 56.294 1.00 36.25 191 ALA A CA 1
ATOM 1481 C C . ALA A 1 191 ? -37.907 25.290 56.536 1.00 36.25 191 ALA A C 1
ATOM 1483 O O . ALA A 1 191 ? -37.141 25.333 57.497 1.00 36.25 191 ALA A O 1
ATOM 1484 N N . HIS A 1 192 ? -38.066 26.327 55.709 1.00 37.84 192 HIS A N 1
ATOM 1485 C CA . HIS A 1 192 ? -37.386 27.616 55.859 1.00 37.84 192 HIS A CA 1
ATOM 1486 C C . HIS A 1 192 ? -38.328 28.648 56.518 1.00 37.84 192 HIS A C 1
ATOM 1488 O O . HIS A 1 192 ? -39.331 29.022 55.905 1.00 37.84 192 HIS A O 1
ATOM 1494 N N . PRO A 1 193 ? -38.043 29.137 57.742 1.00 47.50 193 PRO A N 1
ATOM 1495 C CA . PRO A 1 193 ? -38.820 30.205 58.372 1.00 47.50 193 PRO A CA 1
ATOM 1496 C C . PRO A 1 193 ? -38.277 31.602 58.018 1.00 47.50 193 PRO A C 1
ATOM 1498 O O . PRO A 1 193 ? -37.091 31.768 57.729 1.00 47.50 193 PRO A O 1
ATOM 1501 N N . ARG A 1 194 ? -39.157 32.613 58.065 1.00 39.12 194 ARG A N 1
ATOM 1502 C CA . ARG A 1 194 ? -38.849 34.047 57.872 1.00 39.12 194 ARG A CA 1
ATOM 1503 C C . ARG A 1 194 ? -38.585 34.742 59.219 1.00 39.12 194 ARG A C 1
ATOM 1505 O O . ARG A 1 194 ? -39.265 34.427 60.191 1.00 39.12 194 ARG A O 1
ATOM 1512 N N . GLY A 1 195 ? -37.716 35.757 59.251 1.00 32.38 195 GLY A N 1
ATOM 1513 C CA . GLY A 1 195 ? -37.548 36.677 60.392 1.00 32.38 195 GLY A CA 1
ATOM 1514 C C . GLY A 1 195 ? -36.611 37.864 60.061 1.00 32.38 195 GLY A C 1
ATOM 1515 O O . GLY A 1 195 ? -35.682 37.633 59.289 1.00 32.38 195 GLY A O 1
ATOM 1516 N N . PRO A 1 196 ? -36.837 39.111 60.547 1.00 51.19 196 PRO A N 1
ATOM 1517 C CA . PRO A 1 196 ? -36.206 40.313 59.967 1.00 51.19 196 PRO A CA 1
ATOM 1518 C C . PRO A 1 196 ? -35.328 41.165 60.920 1.00 51.19 196 PRO A C 1
ATOM 1520 O O . PRO A 1 196 ? -35.420 41.051 62.139 1.00 51.19 196 PRO A O 1
ATOM 1523 N N . GLY A 1 197 ? -34.583 42.122 60.339 1.00 32.94 197 GLY A N 1
ATOM 1524 C CA . GLY A 1 197 ? -33.820 43.174 61.044 1.00 32.94 197 GLY A CA 1
ATOM 1525 C C . GLY A 1 197 ? -32.340 42.825 61.288 1.00 32.94 197 GLY A C 1
ATOM 1526 O O . GLY A 1 197 ? -31.989 41.654 61.290 1.00 32.94 197 GLY A O 1
ATOM 1527 N N . THR A 1 198 ? -31.396 43.757 61.475 1.00 34.38 198 THR A N 1
ATOM 1528 C CA . THR A 1 198 ? -31.400 45.240 61.467 1.00 34.38 198 THR A CA 1
ATOM 1529 C C . THR A 1 198 ? -29.953 45.753 61.348 1.00 34.38 198 THR A C 1
ATOM 1531 O O . THR A 1 198 ? -29.061 45.138 61.925 1.00 34.38 198 THR A O 1
ATOM 1534 N N . GLY A 1 199 ? -29.741 46.950 60.790 1.00 31.81 199 GLY A N 1
ATOM 1535 C CA . GLY A 1 199 ? -28.591 47.806 61.146 1.00 31.81 199 GLY A CA 1
ATOM 1536 C C . GLY A 1 199 ? -27.444 47.904 60.119 1.00 31.81 199 GLY A C 1
ATOM 1537 O O . GLY A 1 199 ? -27.367 47.065 59.225 1.00 31.81 199 GLY A O 1
ATOM 1538 N N . PRO A 1 200 ? -26.620 48.979 60.171 1.00 49.22 200 PRO A N 1
ATOM 1539 C CA . PRO A 1 200 ? -26.176 49.603 58.922 1.00 49.22 200 PRO A CA 1
ATOM 1540 C C . PRO A 1 200 ? -24.681 49.979 58.810 1.00 49.22 200 PRO A C 1
ATOM 1542 O O . PRO A 1 200 ? -23.949 50.054 59.793 1.00 49.22 200 PRO A O 1
ATOM 1545 N N . ALA A 1 201 ? -24.359 50.429 57.593 1.00 33.69 201 ALA A N 1
ATOM 1546 C CA . ALA A 1 201 ? -23.380 51.464 57.248 1.00 33.69 201 ALA A CA 1
ATOM 1547 C C . ALA A 1 201 ? -21.881 51.118 57.159 1.00 33.69 201 ALA A C 1
ATOM 1549 O O . ALA A 1 201 ? -21.335 50.303 57.898 1.00 33.69 201 ALA A O 1
ATOM 1550 N N . ARG A 1 202 ? -21.252 51.940 56.304 1.00 36.28 202 ARG A N 1
ATOM 1551 C CA . ARG A 1 202 ? -19.828 52.159 56.020 1.00 36.28 202 ARG A CA 1
ATOM 1552 C C . ARG A 1 202 ? -19.174 51.300 54.942 1.00 36.28 202 ARG A C 1
ATOM 1554 O O . ARG A 1 202 ? -19.343 50.090 54.931 1.00 36.28 202 ARG A O 1
ATOM 1561 N N . ASP A 1 203 ? -18.347 51.867 54.066 1.00 31.27 203 ASP A N 1
ATOM 1562 C CA . ASP A 1 203 ? -18.180 53.263 53.594 1.00 31.27 203 ASP A CA 1
ATOM 1563 C C . ASP A 1 203 ? -17.327 53.183 52.310 1.00 31.27 203 ASP A C 1
ATOM 1565 O O . ASP A 1 203 ? -16.589 52.215 52.136 1.00 31.27 203 ASP A O 1
ATOM 1569 N N . GLY A 1 204 ? -17.348 54.223 51.474 1.00 32.47 204 GLY A N 1
ATOM 1570 C CA . GLY A 1 204 ? -16.178 54.544 50.647 1.00 32.47 204 GLY A CA 1
ATOM 1571 C C . GLY A 1 204 ? -16.117 53.989 49.218 1.00 32.47 204 GLY A C 1
ATOM 1572 O O . GLY A 1 204 ? -15.708 52.860 48.976 1.00 32.47 204 GLY A O 1
ATOM 1573 N N . GLU A 1 205 ? -16.320 54.938 48.303 1.00 33.38 205 GLU A N 1
ATOM 1574 C CA . GLU A 1 205 ? -15.381 55.268 47.219 1.00 33.38 205 GLU A CA 1
ATOM 1575 C C . GLU A 1 205 ? -15.634 54.732 45.792 1.00 33.38 205 GLU A C 1
ATOM 1577 O O . GLU A 1 205 ? -15.323 53.596 45.460 1.00 33.38 205 GLU A O 1
ATOM 1582 N N . ALA A 1 206 ? -16.097 55.669 44.948 1.00 34.28 206 ALA A N 1
ATOM 1583 C CA . ALA A 1 206 ? -15.693 55.946 43.557 1.00 34.28 206 ALA A CA 1
ATOM 1584 C C . ALA A 1 206 ? -15.701 54.833 42.471 1.00 34.28 206 ALA A C 1
ATOM 1586 O O . ALA A 1 206 ? -15.194 53.737 42.646 1.00 34.28 206 ALA A O 1
ATOM 1587 N N . ALA A 1 207 ? -16.124 55.108 41.232 1.00 36.31 207 ALA A N 1
ATOM 1588 C CA . ALA A 1 207 ? -16.844 56.259 40.676 1.00 36.31 207 ALA A CA 1
ATOM 1589 C C . ALA A 1 207 ? -17.426 55.894 39.291 1.00 36.31 207 ALA A C 1
ATOM 1591 O O . ALA A 1 207 ? -17.050 54.887 38.697 1.00 36.31 207 ALA A O 1
ATOM 1592 N N . SER A 1 208 ? -18.328 56.755 38.812 1.00 32.25 208 SER A N 1
ATOM 1593 C CA . SER A 1 208 ? -18.610 57.154 37.418 1.00 32.25 208 SER A CA 1
ATOM 1594 C C . SER A 1 208 ? -17.691 56.565 36.320 1.00 32.25 208 SER A C 1
ATOM 1596 O O . SER A 1 208 ? -16.477 56.551 36.479 1.00 32.25 208 SER A O 1
ATOM 1598 N N . SER A 1 209 ? -18.147 56.181 35.122 1.00 34.75 209 SER A N 1
ATOM 1599 C CA . SER A 1 209 ? -19.378 56.550 34.394 1.00 34.75 209 SER A CA 1
ATOM 1600 C C . SER A 1 209 ? -19.633 55.536 33.237 1.00 34.75 209 SER A C 1
ATOM 1602 O O . SER A 1 209 ? -18.883 54.571 33.120 1.00 34.75 209 SER A O 1
ATOM 1604 N N . GLU A 1 210 ? -20.639 55.617 32.352 1.00 39.34 210 GLU A N 1
ATOM 1605 C CA . GLU A 1 210 ? -21.604 56.688 32.039 1.00 39.34 210 GLU A CA 1
ATOM 1606 C C . GLU A 1 210 ? -22.978 56.131 31.569 1.00 39.34 210 GLU A C 1
ATOM 1608 O O . GLU A 1 210 ? -23.155 54.938 31.323 1.00 39.34 210 GLU A O 1
ATOM 1613 N N . ALA A 1 211 ? -23.944 57.038 31.415 1.00 32.72 211 ALA A N 1
ATOM 1614 C CA . ALA A 1 211 ? -25.184 56.946 30.638 1.00 32.72 211 ALA A CA 1
ATOM 1615 C C . ALA A 1 211 ? -24.920 56.676 29.129 1.00 32.72 211 ALA A C 1
ATOM 1617 O O . ALA A 1 211 ? -23.900 57.113 28.611 1.00 32.72 211 ALA A O 1
ATOM 1618 N N . ALA A 1 212 ? -25.706 55.910 28.356 1.00 32.72 212 ALA A N 1
ATOM 1619 C CA . ALA A 1 212 ? -27.168 55.825 28.155 1.00 32.72 212 ALA A CA 1
ATOM 1620 C C . ALA A 1 212 ? -27.748 56.848 27.143 1.00 32.72 212 ALA A C 1
ATOM 1622 O O . ALA A 1 212 ? -27.252 57.963 27.036 1.00 32.72 212 ALA A O 1
ATOM 1623 N N . VAL A 1 213 ? -28.862 56.459 26.486 1.00 36.06 213 VAL A N 1
ATOM 1624 C CA . VAL A 1 213 ? -29.651 57.208 25.464 1.00 36.06 213 VAL A CA 1
ATOM 1625 C C . VAL A 1 213 ? -28.988 57.259 24.063 1.00 36.06 213 VAL A C 1
ATOM 1627 O O . VAL A 1 213 ? -27.783 57.434 23.961 1.00 36.06 213 VAL A O 1
ATOM 1630 N N . GLY A 1 214 ? -29.687 57.101 22.926 1.00 30.17 214 GLY A N 1
ATOM 1631 C CA . GLY A 1 214 ? -31.100 56.766 22.674 1.00 30.17 214 GLY A CA 1
ATOM 1632 C C . GLY A 1 214 ? -31.509 56.977 21.195 1.00 30.17 214 GLY A C 1
ATOM 1633 O O . GLY A 1 214 ? -30.700 57.417 20.389 1.00 30.17 214 GLY A O 1
ATOM 1634 N N . ASP A 1 215 ? -32.773 56.668 20.885 1.00 32.94 215 ASP A N 1
ATOM 1635 C CA . ASP A 1 215 ? -33.563 56.994 19.673 1.00 32.94 215 ASP A CA 1
ATOM 1636 C C . ASP A 1 215 ? -33.160 56.539 18.243 1.00 32.94 215 ASP A C 1
ATOM 1638 O O . ASP A 1 215 ? -32.375 57.136 17.513 1.00 32.94 215 ASP A O 1
ATOM 1642 N N . ALA A 1 216 ? -33.888 55.506 17.804 1.00 34.41 216 ALA A N 1
ATOM 1643 C CA . ALA A 1 216 ? -34.749 55.439 16.611 1.00 34.41 216 ALA A CA 1
ATOM 1644 C C . ALA A 1 216 ? -34.823 56.615 15.598 1.00 34.41 216 ALA A C 1
ATOM 1646 O O . ALA A 1 216 ? -35.267 57.700 15.963 1.00 34.41 216 ALA A O 1
ATOM 1647 N N . HIS A 1 217 ? -34.729 56.307 14.285 1.00 31.62 217 HIS A N 1
ATOM 1648 C CA . HIS A 1 217 ? -35.880 56.418 13.349 1.00 31.62 217 HIS A CA 1
ATOM 1649 C C . HIS A 1 217 ? -35.641 55.924 11.898 1.00 31.62 217 HIS A C 1
ATOM 1651 O O . HIS A 1 217 ? -34.596 56.171 11.309 1.00 31.62 217 HIS A O 1
ATOM 1657 N N . GLY A 1 218 ? -36.715 55.387 11.289 1.00 31.20 218 GLY A N 1
ATOM 1658 C CA . GLY A 1 218 ? -36.995 55.380 9.837 1.00 31.20 218 GLY A CA 1
ATOM 1659 C C . GLY A 1 218 ? -36.426 54.225 8.989 1.00 31.20 218 GLY A C 1
ATOM 1660 O O . GLY A 1 218 ? -35.324 53.761 9.224 1.00 31.20 218 GLY A O 1
ATOM 1661 N N . ARG A 1 219 ? -37.066 53.743 7.913 1.00 32.94 219 ARG A N 1
ATOM 1662 C CA . ARG A 1 219 ? -38.452 53.778 7.385 1.00 32.94 219 ARG A CA 1
ATOM 1663 C C . ARG A 1 219 ? -38.434 53.033 6.026 1.00 32.94 219 ARG A C 1
ATOM 1665 O O . ARG A 1 219 ? -37.515 53.256 5.248 1.00 32.94 219 ARG A O 1
ATOM 1672 N N . GLY A 1 220 ? -39.494 52.287 5.695 1.00 31.16 220 GLY A N 1
ATOM 1673 C CA . GLY A 1 220 ? -39.766 51.740 4.345 1.00 31.16 220 GLY A CA 1
ATOM 1674 C C . GLY A 1 220 ? -39.356 50.268 4.137 1.00 31.16 220 GLY A C 1
ATOM 1675 O O . GLY A 1 220 ? -38.336 49.842 4.657 1.00 31.16 220 GLY A O 1
ATOM 1676 N N . GLY A 1 221 ? -40.105 49.435 3.404 1.00 30.50 221 GLY A N 1
ATOM 1677 C CA . GLY A 1 221 ? -41.414 49.642 2.761 1.00 30.50 221 GLY A CA 1
ATOM 1678 C C . GLY A 1 221 ? -41.707 48.580 1.681 1.00 30.50 221 GLY A C 1
ATOM 1679 O O . GLY A 1 221 ? -40.807 48.231 0.929 1.00 30.50 221 GLY A O 1
ATOM 1680 N N . GLY A 1 222 ? -42.960 48.110 1.584 1.00 30.28 222 GLY A N 1
ATOM 1681 C CA . GLY A 1 222 ? -43.440 47.132 0.582 1.00 30.28 222 GLY A CA 1
ATOM 1682 C C . GLY A 1 222 ? -43.341 45.666 1.052 1.00 30.28 222 GLY A C 1
ATOM 1683 O O . GLY A 1 222 ? -42.253 45.178 1.313 1.00 30.28 222 GLY A O 1
ATOM 1684 N N . SER A 1 223 ? -44.426 44.953 1.380 1.00 31.86 223 SER A N 1
ATOM 1685 C CA . SER A 1 223 ? -45.578 44.510 0.563 1.00 31.86 223 SER A CA 1
ATOM 1686 C C . SER A 1 223 ? -45.319 43.246 -0.275 1.00 31.86 223 SER A C 1
ATOM 1688 O O . SER A 1 223 ? -44.918 43.337 -1.431 1.00 31.86 223 SER A O 1
ATOM 1690 N N . ASN A 1 224 ? -45.689 42.080 0.258 1.00 37.34 224 ASN A N 1
ATOM 1691 C CA . ASN A 1 224 ? -46.815 41.330 -0.310 1.00 37.34 224 ASN A CA 1
ATOM 1692 C C . ASN A 1 224 ? -47.397 40.387 0.752 1.00 37.34 224 ASN A C 1
ATOM 1694 O O . ASN A 1 224 ? -46.649 39.829 1.551 1.00 37.34 224 ASN A O 1
ATOM 1698 N N . GLY A 1 225 ? -48.719 40.247 0.786 1.00 32.44 225 GLY A N 1
ATOM 1699 C CA . GLY A 1 225 ? -49.395 39.293 1.663 1.00 32.44 225 GLY A CA 1
ATOM 1700 C C . GLY A 1 225 ? -49.939 38.117 0.864 1.00 32.44 225 GLY A C 1
ATOM 1701 O O . GLY A 1 225 ? -50.324 38.297 -0.285 1.00 32.44 225 GLY A O 1
ATOM 1702 N N . ASP A 1 226 ? -50.029 36.958 1.508 1.00 35.94 226 ASP A N 1
ATOM 1703 C CA . ASP A 1 226 ? -50.969 35.903 1.136 1.00 35.94 226 ASP A CA 1
ATOM 1704 C C . ASP A 1 226 ? -51.562 35.279 2.408 1.00 35.94 226 ASP A C 1
ATOM 1706 O O . ASP A 1 226 ? -51.023 35.418 3.509 1.00 35.94 226 ASP A O 1
ATOM 1710 N N . ASN A 1 227 ? -52.754 34.707 2.265 1.00 34.09 227 ASN A N 1
ATOM 1711 C CA . ASN A 1 227 ? -53.803 34.773 3.282 1.00 34.09 227 ASN A CA 1
ATOM 1712 C C . ASN A 1 227 ? -54.211 33.383 3.807 1.00 34.09 227 ASN A C 1
ATOM 1714 O O . ASN A 1 227 ? -54.595 32.522 3.017 1.00 34.09 227 ASN A O 1
ATOM 1718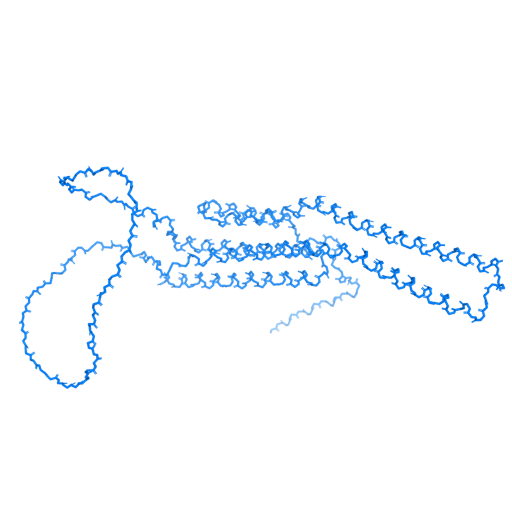 N N . VAL A 1 228 ? -54.208 33.180 5.132 1.00 42.69 228 VAL A N 1
ATOM 1719 C CA . VAL A 1 228 ? -54.821 32.016 5.805 1.00 42.69 228 VAL A CA 1
ATOM 1720 C C . VAL A 1 228 ? -55.524 32.498 7.091 1.00 42.69 228 VAL A C 1
ATOM 1722 O O . VAL A 1 228 ? -54.906 33.232 7.865 1.00 42.69 228 VAL A O 1
ATOM 1725 N N . PRO A 1 229 ? -56.806 32.146 7.330 1.00 45.06 229 PRO A N 1
ATOM 1726 C CA . PRO A 1 229 ? -57.622 32.749 8.389 1.00 45.06 229 PRO A CA 1
ATOM 1727 C C . PRO A 1 229 ? -57.334 32.209 9.808 1.00 45.06 229 PRO A C 1
ATOM 1729 O O . PRO A 1 229 ? -56.797 31.110 9.958 1.00 45.06 229 PRO A O 1
ATOM 1732 N N . PRO A 1 230 ? -57.730 32.950 10.865 1.00 43.41 230 PRO A N 1
ATOM 1733 C CA . PRO A 1 230 ? -57.495 32.568 12.255 1.00 43.41 230 PRO A CA 1
ATOM 1734 C C . PRO A 1 230 ? -58.559 31.600 12.799 1.00 43.41 230 PRO A C 1
ATOM 1736 O O . PRO A 1 230 ? -59.747 31.733 12.505 1.00 43.41 230 PRO A O 1
ATOM 1739 N N . VAL A 1 231 ? -58.144 30.694 13.688 1.00 39.22 231 VAL A N 1
ATOM 1740 C CA . VAL A 1 231 ? -59.041 29.942 14.581 1.00 39.22 231 VAL A CA 1
ATOM 1741 C C . VAL A 1 231 ? -58.818 30.439 16.009 1.00 39.22 231 VAL A C 1
ATOM 1743 O O . VAL A 1 231 ? -57.680 30.550 16.462 1.00 39.22 231 VAL A O 1
ATOM 1746 N N . ALA A 1 232 ? -59.910 30.798 16.684 1.00 35.97 232 ALA A N 1
ATOM 1747 C CA . ALA A 1 232 ? -59.892 31.404 18.012 1.00 35.97 23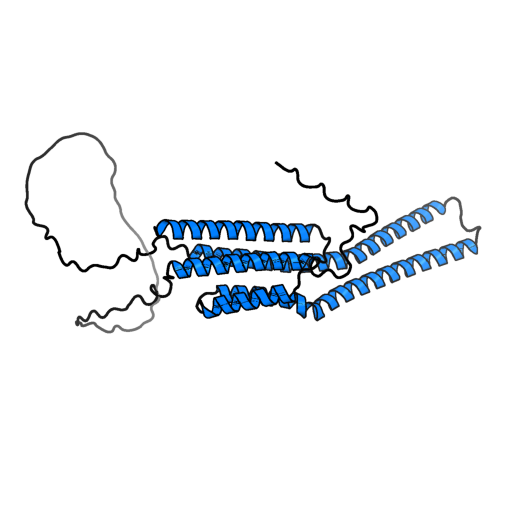2 ALA A CA 1
ATOM 1748 C C . ALA A 1 232 ? -59.605 30.388 19.133 1.00 35.97 232 ALA A C 1
ATOM 1750 O O . ALA A 1 232 ? -59.776 29.181 18.966 1.00 35.97 232 ALA A O 1
ATOM 1751 N N . ALA A 1 233 ? -59.174 30.907 20.283 1.00 38.56 233 ALA A N 1
ATOM 1752 C CA . ALA A 1 233 ? -58.867 30.133 21.479 1.00 38.56 233 ALA A CA 1
ATOM 1753 C C . ALA A 1 233 ? -60.106 29.873 22.351 1.00 38.56 233 ALA A C 1
ATOM 1755 O O . ALA A 1 233 ? -60.980 30.731 22.427 1.00 38.56 233 ALA A O 1
ATOM 1756 N N . ASP A 1 234 ? -60.095 28.761 23.092 1.00 32.16 234 ASP A N 1
ATOM 1757 C CA . ASP A 1 234 ? -60.431 28.761 24.524 1.00 32.16 234 ASP A CA 1
ATOM 1758 C C . ASP A 1 234 ? -59.852 27.510 25.226 1.00 32.16 234 ASP A C 1
ATOM 1760 O O . ASP A 1 234 ? -59.635 26.479 24.587 1.00 32.16 234 ASP A O 1
ATOM 1764 N N . GLY A 1 235 ? -59.534 27.611 26.522 1.00 31.89 235 GLY A N 1
ATOM 1765 C CA . GLY A 1 235 ? -59.002 26.505 27.350 1.00 31.89 235 GLY A CA 1
ATOM 1766 C C . GLY A 1 235 ? -60.052 25.956 28.333 1.00 31.89 235 GLY A C 1
ATOM 1767 O O . GLY A 1 235 ? -61.244 26.086 28.069 1.00 31.89 235 GLY A O 1
ATOM 1768 N N . PRO A 1 236 ? -59.675 25.436 29.523 1.00 51.00 236 PRO A N 1
ATOM 1769 C CA . PRO A 1 236 ? -58.388 24.879 29.959 1.00 51.00 236 PRO A CA 1
ATOM 1770 C C . PRO A 1 236 ? -58.530 23.431 30.512 1.00 51.00 236 PRO A C 1
ATOM 1772 O O . PRO A 1 236 ? -59.626 22.977 30.830 1.00 51.00 236 PRO A O 1
ATOM 1775 N N . GLY A 1 237 ? -57.427 22.701 30.726 1.00 27.91 237 GLY A N 1
ATOM 1776 C CA . GLY A 1 237 ? -57.497 21.375 31.367 1.00 27.91 237 GLY A CA 1
ATOM 1777 C C . GLY A 1 237 ? -56.138 20.785 31.736 1.00 27.91 237 GLY A C 1
ATOM 1778 O O . GLY A 1 237 ? -55.359 20.417 30.863 1.00 27.91 237 GLY A O 1
ATOM 1779 N N . ALA A 1 238 ? -55.845 20.693 33.033 1.00 36.09 238 ALA A N 1
ATOM 1780 C CA . ALA A 1 238 ? -54.579 20.161 33.526 1.00 36.09 238 ALA A CA 1
ATOM 1781 C C . ALA A 1 238 ? -54.564 18.623 33.540 1.00 36.09 238 ALA A C 1
ATOM 1783 O O . ALA A 1 238 ? -55.357 17.998 34.240 1.00 36.09 238 ALA A O 1
ATOM 1784 N N . ALA A 1 239 ? -53.588 18.026 32.855 1.00 30.84 239 ALA A N 1
ATOM 1785 C CA . ALA A 1 239 ? -53.117 16.672 33.128 1.00 30.84 239 ALA A CA 1
ATOM 1786 C C . ALA A 1 239 ? -51.627 16.583 32.777 1.00 30.84 239 ALA A C 1
ATOM 1788 O O . ALA A 1 239 ? -51.249 16.462 31.614 1.00 30.84 239 ALA A O 1
ATOM 1789 N N . ALA A 1 240 ? -50.766 16.665 33.792 1.00 42.75 240 ALA A N 1
ATOM 1790 C CA . ALA A 1 240 ? -49.361 16.333 33.624 1.00 42.75 240 ALA A CA 1
ATOM 1791 C C . ALA A 1 240 ? -49.240 14.818 33.403 1.00 42.75 240 ALA A C 1
ATOM 1793 O O . ALA A 1 240 ? -49.442 14.035 34.329 1.00 42.75 240 ALA A O 1
ATOM 1794 N N . SER A 1 241 ? -48.894 14.406 32.187 1.00 29.91 241 SER A N 1
ATOM 1795 C CA . SER A 1 241 ? -48.451 13.045 31.886 1.00 29.91 241 SER A CA 1
ATOM 1796 C C . SER A 1 241 ? -47.047 13.117 31.308 1.00 29.91 241 SER A C 1
ATOM 1798 O O . SER A 1 241 ? -46.815 13.827 30.330 1.00 29.91 241 SER A O 1
ATOM 1800 N N . ALA A 1 242 ? -46.109 12.414 31.940 1.00 38.28 242 ALA A N 1
ATOM 1801 C CA . ALA A 1 242 ? -44.700 12.477 31.595 1.00 38.28 242 ALA A CA 1
ATOM 1802 C C . ALA A 1 242 ? -44.457 12.040 30.143 1.00 38.28 242 ALA A C 1
ATOM 1804 O O . ALA A 1 242 ? -44.615 10.870 29.800 1.00 38.28 242 ALA A O 1
ATOM 1805 N N . THR A 1 243 ? -43.989 12.965 29.305 1.00 33.31 243 THR A N 1
ATOM 1806 C CA . THR A 1 243 ? -43.175 12.595 28.147 1.00 33.31 243 THR A CA 1
ATOM 1807 C C . THR A 1 243 ? -41.811 12.184 28.687 1.00 33.31 243 THR A C 1
ATOM 1809 O O . THR A 1 243 ? -40.931 13.027 28.867 1.00 33.31 243 THR A O 1
ATOM 1812 N N . THR A 1 244 ? -41.679 10.903 29.031 1.00 36.19 244 THR A N 1
ATOM 1813 C CA . THR A 1 244 ? -40.424 10.309 29.497 1.00 36.19 244 THR A CA 1
ATOM 1814 C C . THR A 1 244 ? -39.289 10.656 28.535 1.00 36.19 244 THR A C 1
ATOM 1816 O O . THR A 1 244 ? -39.463 10.634 27.314 1.00 36.19 244 THR A O 1
ATOM 1819 N N . ASP A 1 245 ? -38.121 10.973 29.094 1.00 35.53 245 ASP A N 1
ATOM 1820 C CA . ASP A 1 245 ? -36.873 11.211 28.364 1.00 35.53 245 ASP A CA 1
ATOM 1821 C C . ASP A 1 245 ? -36.304 9.895 27.788 1.00 35.53 245 ASP A C 1
ATOM 1823 O O . ASP A 1 245 ? -35.230 9.412 28.148 1.00 35.53 245 ASP A O 1
ATOM 1827 N N . GLU A 1 246 ? -37.060 9.280 26.878 1.00 35.88 246 GLU A N 1
ATOM 1828 C CA . GLU A 1 246 ? -36.712 8.010 26.229 1.00 35.88 246 GLU A CA 1
ATOM 1829 C C . GLU A 1 246 ? -35.489 8.158 25.303 1.00 35.88 246 GLU A C 1
ATOM 1831 O O . GLU A 1 246 ? -34.804 7.179 25.025 1.00 35.88 246 GLU A O 1
ATOM 1836 N N . ARG A 1 247 ? -35.164 9.380 24.845 1.00 37.72 247 ARG A N 1
ATOM 1837 C CA . ARG A 1 247 ? -33.985 9.631 23.989 1.00 37.72 247 ARG A CA 1
ATOM 1838 C C . ARG A 1 247 ? -32.699 9.869 24.789 1.00 37.72 247 ARG A C 1
ATOM 1840 O O . ARG A 1 247 ? -31.626 9.544 24.286 1.00 37.72 247 ARG A O 1
ATOM 1847 N N . GLY A 1 248 ? -32.780 10.402 26.011 1.00 33.69 248 GLY A N 1
ATOM 1848 C CA . GLY A 1 248 ? -31.639 10.512 26.926 1.00 33.69 248 GLY A CA 1
ATOM 1849 C C . GLY A 1 248 ? -31.252 9.180 27.582 1.00 33.69 248 GLY A C 1
ATOM 1850 O O . GLY A 1 248 ? -30.075 8.952 27.876 1.00 33.69 248 GLY A O 1
ATOM 1851 N N . GLY A 1 249 ? -32.218 8.271 27.765 1.00 39.59 249 GLY A N 1
ATOM 1852 C CA . GLY A 1 249 ? -32.016 6.973 28.419 1.00 39.59 249 GLY A CA 1
ATOM 1853 C C . GLY A 1 249 ? -31.135 5.979 27.646 1.00 39.59 249 GLY A C 1
ATOM 1854 O O . GLY A 1 249 ? -30.229 5.382 28.231 1.00 39.59 249 GLY A O 1
ATOM 1855 N N . GLU A 1 250 ? -31.335 5.824 26.330 1.00 43.16 250 GLU A N 1
ATOM 1856 C CA . GLU A 1 250 ? -30.716 4.744 25.528 1.00 43.16 250 GLU A CA 1
ATOM 1857 C C . GLU A 1 250 ? -29.176 4.791 25.416 1.00 43.16 250 GLU A C 1
ATOM 1859 O O . GLU A 1 250 ? -28.543 3.839 24.947 1.00 43.16 250 GLU A O 1
ATOM 1864 N N . LEU A 1 251 ? -28.540 5.892 25.828 1.00 53.22 251 LEU A N 1
ATOM 1865 C CA . LEU A 1 251 ? -27.097 6.091 25.678 1.00 53.22 251 LEU A CA 1
ATOM 1866 C C . LEU A 1 251 ? -26.281 5.810 26.948 1.00 53.22 251 LEU A C 1
ATOM 1868 O O . LEU A 1 251 ? -25.054 5.690 26.828 1.00 53.22 251 LEU A O 1
ATOM 1872 N N . ARG A 1 252 ? -26.915 5.655 28.122 1.00 56.47 252 ARG A N 1
ATOM 1873 C CA . ARG A 1 252 ? -26.229 5.441 29.412 1.00 56.47 252 ARG A CA 1
ATOM 1874 C C . ARG A 1 252 ? -25.763 3.991 29.569 1.00 56.47 252 ARG A C 1
ATOM 1876 O O . ARG A 1 252 ? -26.420 3.157 30.176 1.00 56.47 252 ARG A O 1
ATOM 1883 N N . MET A 1 253 ? -24.595 3.710 29.003 1.00 70.38 253 MET A N 1
ATOM 1884 C CA . MET A 1 253 ? -23.887 2.442 29.167 1.00 70.38 253 MET A CA 1
ATOM 1885 C C . MET A 1 253 ? -23.371 2.308 30.609 1.00 70.38 253 MET A C 1
ATOM 1887 O O . MET A 1 253 ? -22.778 3.255 31.131 1.00 70.38 253 MET A O 1
ATOM 1891 N N . THR A 1 254 ? -23.582 1.154 31.251 1.00 80.19 254 THR A N 1
ATOM 1892 C CA . THR A 1 254 ? -23.097 0.918 32.624 1.00 80.19 254 THR A CA 1
ATOM 1893 C C . THR A 1 254 ? -21.564 0.898 32.676 1.00 80.19 254 THR A C 1
ATOM 1895 O O . THR A 1 254 ? -20.898 0.700 31.659 1.00 80.19 254 THR A O 1
ATOM 1898 N N . ARG A 1 255 ? -20.966 1.082 33.862 1.00 75.62 255 ARG A N 1
ATOM 1899 C CA . ARG A 1 255 ? -19.498 1.092 34.035 1.00 75.62 255 ARG A CA 1
ATOM 1900 C C . ARG A 1 255 ? -18.825 -0.171 33.478 1.00 75.62 255 ARG A C 1
ATOM 1902 O O . ARG A 1 255 ? -17.831 -0.069 32.764 1.00 75.62 255 ARG A O 1
ATOM 1909 N N . SER A 1 256 ? -19.384 -1.345 33.770 1.00 80.31 256 SER A N 1
ATOM 1910 C CA . SER A 1 256 ? -18.880 -2.638 33.289 1.00 80.31 256 SER A CA 1
ATOM 1911 C C . SER A 1 256 ? -19.017 -2.787 31.771 1.00 80.31 256 SER A C 1
ATOM 1913 O O . SER A 1 256 ? -18.100 -3.273 31.109 1.00 80.31 256 SER A O 1
ATOM 1915 N N . GLU A 1 257 ? -20.122 -2.314 31.197 1.00 83.44 257 GLU A N 1
ATOM 1916 C CA . GLU A 1 257 ? -20.318 -2.280 29.747 1.00 83.44 257 GLU A CA 1
ATOM 1917 C C . GLU A 1 257 ? -19.380 -1.302 29.047 1.00 83.44 257 GLU A C 1
ATOM 1919 O O . GLU A 1 257 ? -18.886 -1.622 27.970 1.00 83.44 257 GLU A O 1
ATOM 1924 N N . MET A 1 258 ? -19.082 -0.153 29.660 1.00 83.44 258 MET A N 1
ATOM 1925 C CA . MET A 1 258 ? -18.109 0.802 29.134 1.00 83.44 258 MET A CA 1
ATOM 1926 C C . MET A 1 258 ? -16.717 0.172 29.083 1.00 83.44 258 MET A C 1
ATOM 1928 O O . MET A 1 258 ? -16.073 0.216 28.040 1.00 83.44 258 MET A O 1
ATOM 1932 N N . THR A 1 259 ? -16.270 -0.483 30.160 1.00 84.19 259 THR A N 1
ATOM 1933 C CA . THR A 1 259 ? -15.001 -1.227 30.164 1.00 84.19 259 THR A CA 1
ATOM 1934 C C . THR A 1 259 ? -14.971 -2.302 29.073 1.00 84.19 259 THR A C 1
ATOM 1936 O O . THR A 1 259 ? -14.003 -2.369 28.322 1.00 84.19 259 THR A O 1
ATOM 1939 N N . GLN A 1 260 ? -16.042 -3.089 28.916 1.00 87.12 260 GLN A N 1
ATOM 1940 C CA . GLN A 1 260 ? -16.133 -4.117 27.870 1.00 87.12 260 GLN A CA 1
ATOM 1941 C C . GLN A 1 260 ? -16.175 -3.526 26.446 1.00 87.12 260 GLN A C 1
ATOM 1943 O O . GLN A 1 260 ? -15.608 -4.099 25.519 1.00 87.12 260 GLN A O 1
ATOM 1948 N N . TYR A 1 261 ? -16.812 -2.369 26.254 1.00 87.19 261 TYR A N 1
ATOM 1949 C CA . TYR A 1 261 ? -16.806 -1.649 24.981 1.00 87.19 261 TYR A CA 1
ATOM 1950 C C . TYR A 1 261 ? -15.407 -1.113 24.643 1.00 87.19 261 TYR A C 1
ATOM 1952 O O . TYR A 1 261 ? -14.968 -1.237 23.500 1.00 87.19 261 TYR A O 1
ATOM 1960 N N . LEU A 1 262 ? -14.695 -0.552 25.625 1.00 87.31 262 LEU A N 1
ATOM 1961 C CA . LEU A 1 262 ? -13.325 -0.058 25.466 1.00 87.31 262 LEU A CA 1
ATOM 1962 C C . LEU A 1 262 ? -12.344 -1.201 25.140 1.00 87.31 262 LEU A C 1
ATOM 1964 O O . LEU A 1 262 ? -11.505 -1.037 24.257 1.00 87.31 262 LEU A O 1
ATOM 1968 N N . ASP A 1 263 ? -12.504 -2.370 25.764 1.00 89.25 263 ASP A N 1
ATOM 1969 C CA . ASP A 1 263 ? -11.732 -3.586 25.462 1.00 89.25 263 ASP A CA 1
ATOM 1970 C C . ASP A 1 263 ? -11.947 -4.060 24.010 1.00 89.25 263 ASP A C 1
ATOM 1972 O O . ASP A 1 263 ? -10.992 -4.243 23.258 1.00 89.25 263 ASP A O 1
ATOM 1976 N N . TYR A 1 264 ? -13.194 -4.100 23.523 1.00 92.00 264 TYR A N 1
ATOM 1977 C CA . TYR A 1 264 ? -13.453 -4.369 22.100 1.00 92.00 264 TYR A CA 1
ATOM 1978 C C . TYR A 1 264 ? -12.806 -3.348 21.150 1.00 92.00 264 TYR A C 1
ATOM 1980 O O . TYR A 1 264 ? -12.486 -3.686 20.007 1.00 92.00 264 TYR A O 1
ATOM 1988 N N . CYS A 1 265 ? -12.605 -2.104 21.591 1.00 90.88 265 CYS A N 1
ATOM 1989 C CA . CYS A 1 265 ? -11.929 -1.089 20.790 1.00 90.88 265 CYS A CA 1
ATOM 1990 C C . CYS A 1 265 ? -10.410 -1.319 20.736 1.00 90.88 265 CYS A C 1
ATOM 1992 O O . CYS A 1 265 ? -9.824 -1.130 19.671 1.00 90.88 265 CYS A O 1
ATOM 1994 N N . THR A 1 266 ? -9.771 -1.784 21.817 1.00 91.88 266 THR A N 1
ATOM 1995 C CA . THR A 1 266 ? -8.347 -2.172 21.784 1.00 91.88 266 THR A CA 1
ATOM 1996 C C . THR A 1 266 ? -8.130 -3.468 20.994 1.00 91.88 266 THR A C 1
ATOM 1998 O O . THR A 1 266 ? -7.190 -3.532 20.198 1.00 91.88 266 THR A O 1
ATOM 2001 N N . GLU A 1 267 ? -9.035 -4.452 21.102 1.00 94.38 267 GLU A N 1
ATOM 2002 C CA . GLU A 1 267 ? -9.045 -5.643 20.238 1.00 94.38 267 GLU A CA 1
ATOM 2003 C C . GLU A 1 267 ? -9.122 -5.247 18.750 1.00 94.38 267 GLU A C 1
ATOM 2005 O O . GLU A 1 267 ? -8.342 -5.742 17.932 1.00 94.38 267 GLU A O 1
ATOM 2010 N N . MET A 1 268 ? -10.010 -4.307 18.394 1.00 93.69 268 MET A N 1
ATOM 2011 C CA . MET A 1 268 ? -10.159 -3.828 17.014 1.00 93.69 268 MET A CA 1
ATOM 2012 C C . MET A 1 268 ? -8.902 -3.102 16.515 1.00 93.69 268 MET A C 1
ATOM 2014 O O . MET A 1 268 ? -8.445 -3.367 15.405 1.00 93.69 268 MET A O 1
ATOM 2018 N N . LEU A 1 269 ? -8.295 -2.235 17.335 1.00 93.81 269 LEU A N 1
ATOM 2019 C CA . LEU A 1 269 ? -7.042 -1.547 16.990 1.00 93.81 269 LEU A CA 1
ATOM 2020 C C . LEU A 1 269 ? -5.883 -2.536 16.779 1.00 93.81 269 LEU A C 1
ATOM 2022 O O . LEU A 1 269 ? -5.120 -2.380 15.826 1.00 93.81 269 LEU A O 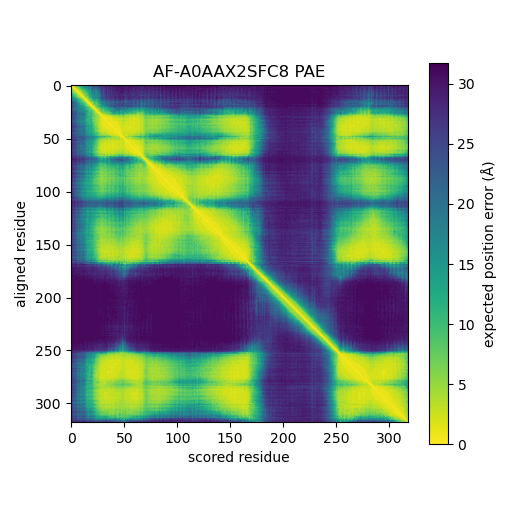1
ATOM 2026 N N . SER A 1 270 ? -5.794 -3.597 17.591 1.00 94.06 270 SER A N 1
ATOM 2027 C CA . SER A 1 270 ? -4.814 -4.678 17.390 1.00 94.06 270 SER A CA 1
ATOM 2028 C C . SER A 1 270 ? -5.007 -5.389 16.046 1.00 94.06 270 SER A C 1
ATOM 2030 O O . SER A 1 270 ? -4.027 -5.727 15.379 1.00 94.06 270 SER A O 1
ATOM 2032 N N . LEU A 1 271 ? -6.256 -5.605 15.619 1.00 94.50 271 LEU A N 1
ATOM 2033 C CA . LEU A 1 271 ? -6.549 -6.191 14.311 1.00 94.50 271 LEU A CA 1
ATOM 2034 C C . LEU A 1 271 ? -6.253 -5.233 13.154 1.00 94.50 271 LEU A C 1
ATOM 2036 O O . LEU A 1 271 ? -5.757 -5.697 12.130 1.00 94.50 271 LEU A O 1
ATOM 2040 N N . VAL A 1 272 ? -6.482 -3.925 13.304 1.00 94.50 272 VAL A N 1
ATOM 2041 C CA . VAL A 1 272 ? -6.085 -2.916 12.303 1.00 94.50 272 VAL A CA 1
ATOM 2042 C C . VAL A 1 272 ? -4.564 -2.921 12.098 1.00 94.50 272 VAL A C 1
ATOM 2044 O O . VAL A 1 272 ? -4.121 -2.976 10.951 1.00 94.50 272 VAL A O 1
ATOM 2047 N N . GLY A 1 273 ? -3.770 -2.961 13.177 1.00 92.88 273 GLY A N 1
ATOM 2048 C CA . GLY A 1 273 ? -2.306 -3.082 13.103 1.00 92.88 273 GLY A CA 1
ATOM 2049 C C . GLY A 1 273 ? -1.848 -4.372 12.409 1.00 92.88 273 GLY A C 1
ATOM 2050 O O . GLY A 1 273 ? -1.156 -4.319 11.397 1.00 92.88 273 GLY A O 1
ATOM 2051 N N . LYS A 1 274 ? -2.339 -5.539 12.855 1.00 93.00 274 LYS A N 1
ATOM 2052 C CA . LYS A 1 274 ? -2.046 -6.844 12.214 1.00 93.00 274 LYS A CA 1
ATOM 2053 C C . LYS A 1 274 ? -2.454 -6.893 10.742 1.00 93.00 274 LYS A C 1
ATOM 2055 O O . LYS A 1 274 ? -1.794 -7.540 9.935 1.00 93.00 274 LYS A O 1
ATOM 2060 N N . THR A 1 275 ? -3.542 -6.214 10.393 1.00 92.62 275 THR A N 1
ATOM 2061 C CA . THR A 1 275 ? -3.992 -6.093 9.008 1.00 92.62 275 THR A CA 1
ATOM 2062 C C . THR A 1 275 ? -3.016 -5.230 8.205 1.00 92.62 275 THR A C 1
ATOM 2064 O O . THR A 1 275 ? -2.640 -5.631 7.112 1.00 92.62 275 THR A O 1
ATOM 2067 N N . ALA A 1 276 ? -2.528 -4.107 8.745 1.00 92.12 276 ALA A N 1
ATOM 2068 C CA . ALA A 1 276 ? -1.493 -3.292 8.099 1.00 92.12 276 ALA A CA 1
ATOM 2069 C C . ALA A 1 276 ? -0.180 -4.070 7.878 1.00 92.12 276 ALA A C 1
ATOM 2071 O O . ALA A 1 276 ? 0.368 -4.015 6.780 1.00 92.12 276 ALA A O 1
ATOM 2072 N N . ALA A 1 277 ? 0.270 -4.865 8.854 1.00 90.19 277 ALA A N 1
ATOM 2073 C CA . ALA A 1 277 ? 1.427 -5.751 8.696 1.00 90.19 277 ALA A CA 1
ATOM 2074 C C . ALA A 1 277 ? 1.221 -6.795 7.576 1.00 90.19 277 ALA A C 1
ATOM 2076 O O . ALA A 1 277 ? 2.074 -6.942 6.701 1.00 90.19 277 ALA A O 1
ATOM 2077 N N . LEU A 1 278 ? 0.049 -7.444 7.525 1.00 88.44 278 LEU A N 1
ATOM 2078 C CA . LEU A 1 278 ? -0.333 -8.369 6.443 1.00 88.44 278 LEU A CA 1
ATOM 2079 C C . LEU A 1 278 ? -0.268 -7.702 5.051 1.00 88.44 278 LEU A C 1
ATOM 2081 O O . LEU A 1 278 ? 0.040 -8.359 4.058 1.00 88.44 278 LEU A O 1
ATOM 2085 N N . PHE A 1 279 ? -0.534 -6.395 4.960 1.00 83.12 279 PHE A N 1
ATOM 2086 C CA . PHE A 1 279 ? -0.447 -5.638 3.707 1.00 83.12 279 PHE A CA 1
ATOM 2087 C C . PHE A 1 279 ? 0.974 -5.393 3.196 1.00 83.12 279 PHE A C 1
ATOM 2089 O O . PHE A 1 279 ? 1.135 -5.134 1.999 1.00 83.12 279 PHE A O 1
ATOM 2096 N N . ALA A 1 280 ? 1.977 -5.467 4.070 1.00 85.06 280 ALA A N 1
ATOM 2097 C CA . ALA A 1 280 ? 3.377 -5.233 3.738 1.00 85.06 280 ALA A CA 1
ATOM 2098 C C . ALA A 1 280 ? 4.237 -6.510 3.703 1.00 85.06 280 ALA A C 1
ATOM 2100 O O . ALA A 1 280 ? 5.395 -6.427 3.316 1.00 85.06 280 ALA A O 1
ATOM 2101 N N . GLU A 1 281 ? 3.693 -7.688 4.026 1.00 84.00 281 GLU A N 1
ATOM 2102 C CA . GLU A 1 281 ? 4.461 -8.947 4.099 1.00 84.00 281 GLU A CA 1
ATOM 2103 C C . GLU A 1 281 ? 5.272 -9.266 2.822 1.00 84.00 281 GLU A C 1
ATOM 2105 O O . GLU A 1 281 ? 6.423 -9.684 2.907 1.00 84.00 281 GLU A O 1
ATOM 2110 N N . ASP A 1 282 ? 4.696 -9.022 1.639 1.00 80.06 282 ASP A N 1
ATOM 2111 C CA . ASP A 1 282 ? 5.334 -9.252 0.331 1.00 80.06 282 ASP A CA 1
ATOM 2112 C C . ASP A 1 282 ? 6.045 -7.990 -0.243 1.00 80.06 282 ASP A C 1
ATOM 2114 O O . ASP A 1 282 ? 6.445 -7.997 -1.412 1.00 80.06 282 ASP A O 1
ATOM 2118 N N . THR A 1 283 ? 6.165 -6.877 0.506 1.00 84.06 283 THR A N 1
ATOM 2119 C CA . THR A 1 283 ? 6.699 -5.595 -0.011 1.00 84.06 283 THR A CA 1
ATOM 2120 C C . THR A 1 283 ? 8.107 -5.265 0.485 1.00 84.06 283 THR A C 1
ATOM 2122 O O . THR A 1 283 ? 8.469 -5.525 1.626 1.00 84.06 283 THR A O 1
ATOM 2125 N N . THR A 1 284 ? 8.881 -4.591 -0.366 1.00 85.44 284 THR A N 1
ATOM 2126 C CA . THR A 1 284 ? 10.164 -3.953 -0.011 1.00 85.44 284 THR A CA 1
ATOM 2127 C C . THR A 1 284 ? 10.155 -2.449 -0.316 1.00 85.44 284 THR A C 1
ATOM 2129 O O . THR A 1 284 ? 11.207 -1.827 -0.440 1.00 85.44 284 THR A O 1
ATOM 2132 N N . ASP A 1 285 ? 8.970 -1.870 -0.532 1.00 89.94 285 ASP A N 1
ATOM 2133 C CA . ASP A 1 285 ? 8.776 -0.445 -0.819 1.00 89.94 285 ASP A CA 1
ATOM 2134 C C . ASP A 1 285 ? 8.805 0.349 0.497 1.00 89.94 285 ASP A C 1
ATOM 2136 O O . ASP A 1 285 ? 7.916 0.185 1.334 1.00 89.94 285 ASP A O 1
ATOM 2140 N N . GLY A 1 286 ? 9.840 1.176 0.689 1.00 92.25 286 GLY A N 1
ATOM 2141 C CA . GLY A 1 286 ? 10.074 1.910 1.939 1.00 92.25 286 GLY A CA 1
ATOM 2142 C C . GLY A 1 286 ? 8.883 2.771 2.360 1.00 92.25 286 GLY A C 1
ATOM 2143 O O . GLY A 1 286 ? 8.419 2.657 3.486 1.00 92.25 286 GLY A O 1
ATOM 2144 N N . ASP A 1 287 ? 8.283 3.516 1.429 1.00 92.75 287 ASP A N 1
ATOM 2145 C CA . ASP A 1 287 ? 7.120 4.359 1.726 1.00 92.75 287 ASP A CA 1
ATOM 2146 C C . ASP A 1 287 ? 5.878 3.549 2.156 1.00 92.75 287 ASP A C 1
ATOM 2148 O O . ASP A 1 287 ? 4.977 4.080 2.810 1.00 92.75 287 ASP A O 1
ATOM 2152 N N . VAL A 1 288 ? 5.790 2.271 1.767 1.00 92.56 288 VAL A N 1
ATOM 2153 C CA . VAL A 1 288 ? 4.742 1.352 2.240 1.00 92.56 288 VAL A CA 1
ATOM 2154 C C . VAL A 1 288 ? 5.052 0.859 3.654 1.00 92.56 288 VAL A C 1
ATOM 2156 O O . VAL A 1 288 ? 4.133 0.799 4.470 1.00 92.56 288 VAL A O 1
ATOM 2159 N N . LEU A 1 289 ? 6.316 0.548 3.954 1.00 93.94 289 LEU A N 1
ATOM 2160 C CA . LEU A 1 289 ? 6.763 0.137 5.289 1.00 93.94 289 LEU A CA 1
ATOM 2161 C C . LEU A 1 289 ? 6.576 1.274 6.307 1.00 93.94 289 LEU A C 1
ATOM 2163 O O . LEU A 1 289 ? 5.892 1.070 7.309 1.00 93.94 289 LEU A O 1
ATOM 2167 N N . ASP A 1 290 ? 7.026 2.491 5.986 1.00 95.38 290 ASP A N 1
ATOM 2168 C CA . ASP A 1 290 ? 6.817 3.705 6.793 1.00 95.38 290 ASP A CA 1
ATOM 2169 C C . ASP A 1 290 ? 5.320 3.945 7.076 1.00 95.38 290 ASP A C 1
ATOM 2171 O O . ASP A 1 290 ? 4.899 4.328 8.173 1.00 95.38 290 ASP A O 1
ATOM 2175 N N . ALA A 1 291 ? 4.467 3.699 6.073 1.00 94.69 291 ALA A N 1
ATOM 2176 C CA . ALA A 1 291 ? 3.025 3.858 6.211 1.00 94.69 291 ALA A CA 1
ATOM 2177 C C . ALA A 1 291 ? 2.385 2.809 7.140 1.00 94.69 291 ALA A C 1
ATOM 2179 O O . ALA A 1 291 ? 1.373 3.140 7.771 1.00 94.69 291 ALA A O 1
ATOM 2180 N N . VAL A 1 292 ? 2.948 1.595 7.227 1.00 94.94 292 VAL A N 1
ATOM 2181 C CA . VAL A 1 292 ? 2.547 0.544 8.180 1.00 94.94 292 VAL A CA 1
ATOM 2182 C C . VAL A 1 292 ? 3.044 0.863 9.584 1.00 94.94 292 VAL A C 1
ATOM 2184 O O . VAL A 1 292 ? 2.221 0.873 10.498 1.00 94.94 292 VAL A O 1
ATOM 2187 N N . GLU A 1 293 ? 4.318 1.221 9.760 1.00 95.19 293 GLU A N 1
ATOM 2188 C CA . GLU A 1 293 ? 4.880 1.605 11.066 1.00 95.19 293 GLU A CA 1
ATOM 2189 C C . GLU A 1 293 ? 4.092 2.770 11.691 1.00 95.19 293 GLU A C 1
ATOM 2191 O O . GLU A 1 293 ? 3.744 2.751 12.876 1.00 95.19 293 GLU A O 1
ATOM 2196 N N . GLY A 1 294 ? 3.682 3.748 10.875 1.00 95.25 294 GLY A N 1
ATOM 2197 C CA . GLY A 1 294 ? 2.797 4.830 11.309 1.00 95.25 294 GLY A CA 1
ATOM 2198 C C . GLY A 1 294 ? 1.387 4.379 11.731 1.00 95.25 294 GLY A C 1
ATOM 2199 O O . GLY A 1 294 ? 0.755 5.048 12.548 1.00 95.25 294 GLY A O 1
ATOM 2200 N N . ILE A 1 295 ? 0.868 3.258 11.213 1.00 95.25 295 ILE A N 1
ATOM 2201 C CA . ILE A 1 295 ? -0.414 2.667 11.650 1.00 95.25 295 ILE A CA 1
ATOM 2202 C C . ILE A 1 295 ? -0.226 1.846 12.931 1.00 95.25 295 ILE A C 1
ATOM 2204 O O . ILE A 1 295 ? -1.063 1.931 13.832 1.00 95.25 295 ILE A O 1
ATOM 2208 N N . GLU A 1 296 ? 0.860 1.086 13.054 1.00 95.12 296 GLU A N 1
ATOM 2209 C CA . GLU A 1 296 ? 1.179 0.332 14.273 1.00 95.12 296 GLU A CA 1
ATOM 2210 C C . GLU A 1 296 ? 1.431 1.272 15.460 1.00 95.12 296 GLU A C 1
ATOM 2212 O O . GLU A 1 296 ? 0.862 1.080 16.536 1.00 95.12 296 GLU A O 1
ATOM 2217 N N . THR A 1 297 ? 2.165 2.365 15.236 1.00 94.94 297 THR A N 1
ATOM 2218 C CA . THR A 1 297 ? 2.368 3.434 16.226 1.00 94.94 297 THR A CA 1
ATOM 2219 C C . THR A 1 297 ? 1.037 4.069 16.635 1.00 94.94 297 THR A C 1
ATOM 2221 O O . THR A 1 297 ? 0.704 4.093 17.821 1.00 94.94 297 THR A O 1
ATOM 2224 N N . LEU A 1 298 ? 0.218 4.503 15.664 1.00 93.00 298 LEU A N 1
ATOM 2225 C CA . LEU A 1 298 ? -1.099 5.101 15.924 1.00 93.00 298 LEU A CA 1
ATOM 2226 C C . LEU A 1 298 ? -2.012 4.169 16.737 1.00 93.00 298 LEU A C 1
ATOM 2228 O O . LEU A 1 298 ? -2.622 4.595 17.718 1.00 93.00 298 LEU A O 1
ATOM 2232 N N . THR A 1 299 ? -2.112 2.899 16.339 1.00 92.88 299 THR A N 1
ATOM 2233 C CA . THR A 1 299 ? -2.984 1.918 17.005 1.00 92.88 299 THR A CA 1
ATOM 2234 C C . THR A 1 299 ? -2.489 1.563 18.410 1.00 92.88 299 THR A C 1
ATOM 2236 O O . THR A 1 299 ? -3.312 1.450 19.320 1.00 92.88 299 THR A O 1
ATOM 2239 N N . SER A 1 300 ? -1.171 1.476 18.621 1.00 90.75 300 SER A N 1
ATOM 2240 C CA . SER A 1 300 ? -0.546 1.265 19.936 1.00 90.75 300 SER A CA 1
ATOM 2241 C C . SER A 1 300 ? -0.778 2.444 20.891 1.00 90.75 300 SER A C 1
ATOM 2243 O O . SER A 1 300 ? -1.221 2.253 22.028 1.00 90.75 300 SER A O 1
ATOM 2245 N N . ASP A 1 301 ? -0.562 3.677 20.426 1.00 91.19 301 ASP A N 1
ATOM 2246 C CA . ASP A 1 301 ? -0.768 4.890 21.225 1.00 91.19 301 ASP A CA 1
ATOM 2247 C C . ASP A 1 301 ? -2.240 5.104 21.581 1.00 91.19 301 ASP A C 1
ATOM 2249 O O . ASP A 1 301 ? -2.571 5.457 22.717 1.00 91.19 301 ASP A O 1
ATOM 2253 N N . MET A 1 302 ? -3.147 4.853 20.635 1.00 89.44 302 MET A N 1
ATOM 2254 C CA . MET A 1 302 ? -4.581 4.876 20.903 1.00 89.44 302 MET A CA 1
ATOM 2255 C C . MET A 1 302 ? -4.990 3.808 21.919 1.00 89.44 302 MET A C 1
ATOM 2257 O O . MET A 1 302 ? -5.680 4.129 22.887 1.00 89.44 302 MET A O 1
ATOM 2261 N N . ALA A 1 303 ? -4.540 2.559 21.757 1.00 87.81 303 ALA A N 1
ATOM 2262 C CA . ALA A 1 303 ? -4.846 1.490 22.704 1.00 87.81 303 ALA A CA 1
ATOM 2263 C C . ALA A 1 303 ? -4.350 1.833 24.121 1.00 87.81 303 ALA A C 1
ATOM 2265 O O . ALA A 1 303 ? -5.073 1.619 25.094 1.00 87.81 303 ALA A O 1
ATOM 2266 N N . ARG A 1 304 ? -3.169 2.453 24.247 1.00 88.38 304 ARG A N 1
ATOM 2267 C CA . ARG A 1 304 ? -2.622 2.930 25.528 1.00 88.38 304 ARG A CA 1
ATOM 2268 C C . ARG A 1 304 ? -3.497 4.006 26.180 1.00 88.38 304 ARG A C 1
ATOM 2270 O O . ARG A 1 304 ? -3.768 3.923 27.377 1.00 88.38 304 ARG A O 1
ATOM 2277 N N . LYS A 1 305 ? -4.002 4.971 25.400 1.00 87.25 305 LYS A N 1
ATOM 2278 C CA . LYS A 1 305 ? -4.964 5.987 25.874 1.00 87.25 305 LYS A CA 1
ATOM 2279 C C . LYS A 1 305 ? -6.290 5.360 26.321 1.00 87.25 305 LYS A C 1
ATOM 2281 O O . LYS A 1 305 ? -6.869 5.805 27.311 1.00 87.25 305 LYS A O 1
ATOM 2286 N N . VAL A 1 306 ? -6.767 4.318 25.633 1.00 84.94 306 VAL A N 1
ATOM 2287 C CA . VAL A 1 306 ? -7.965 3.565 26.050 1.00 84.94 306 VAL A CA 1
ATOM 2288 C C . VAL A 1 306 ? -7.721 2.827 27.371 1.00 84.94 306 VAL A C 1
ATOM 2290 O O . VAL A 1 306 ? -8.537 2.951 28.282 1.00 84.94 306 VAL A O 1
ATOM 2293 N N . TRP A 1 307 ? -6.579 2.152 27.537 1.00 84.94 307 TRP A N 1
ATOM 2294 C CA . TRP A 1 307 ? -6.199 1.521 28.809 1.00 84.94 307 TRP A CA 1
ATOM 2295 C C . TRP A 1 307 ? -6.120 2.517 29.971 1.00 84.94 307 TRP A C 1
ATOM 2297 O O . TRP A 1 307 ? -6.628 2.233 31.054 1.00 84.94 307 TRP A O 1
ATOM 2307 N N . GLN A 1 308 ? -5.569 3.713 29.743 1.00 84.50 308 GLN A N 1
ATOM 2308 C CA . GLN A 1 308 ? -5.535 4.770 30.757 1.00 84.50 308 GLN A CA 1
ATOM 2309 C C . GLN A 1 308 ? -6.948 5.230 31.166 1.00 84.50 308 GLN A C 1
ATOM 2311 O O . GLN A 1 308 ? -7.207 5.423 32.353 1.00 84.50 308 GLN A O 1
ATOM 2316 N N . LYS A 1 309 ? -7.893 5.332 30.215 1.00 79.00 309 LYS A N 1
ATOM 2317 C CA . LYS A 1 309 ? -9.313 5.591 30.523 1.00 79.00 309 LYS A CA 1
ATOM 2318 C C . LYS A 1 309 ? -9.938 4.458 31.346 1.00 79.00 309 LYS A C 1
ATOM 2320 O O . LYS A 1 309 ? -10.639 4.748 32.310 1.00 79.00 309 LYS A O 1
ATOM 2325 N N . ILE A 1 310 ? -9.680 3.191 31.001 1.00 80.19 310 ILE A N 1
ATOM 2326 C CA . ILE A 1 310 ? -10.182 2.029 31.761 1.00 80.19 310 ILE A CA 1
ATOM 2327 C C . ILE A 1 310 ? -9.685 2.078 33.213 1.00 80.19 310 ILE A C 1
ATOM 2329 O O . ILE A 1 310 ? -10.494 1.914 34.124 1.00 80.19 310 ILE A O 1
ATOM 2333 N N . ALA A 1 311 ? -8.396 2.359 33.430 1.00 80.75 311 ALA A N 1
ATOM 2334 C CA . ALA A 1 311 ? -7.806 2.444 34.765 1.00 80.75 311 ALA A CA 1
ATOM 2335 C C . ALA A 1 311 ? -8.475 3.530 35.630 1.00 80.75 311 ALA A C 1
ATOM 2337 O O . ALA A 1 311 ? -8.918 3.233 36.736 1.00 80.75 311 ALA A O 1
ATOM 2338 N N . ILE A 1 312 ? -8.654 4.748 35.101 1.00 80.69 312 ILE A N 1
ATOM 2339 C CA . ILE A 1 312 ? -9.346 5.847 35.808 1.00 80.69 312 ILE A CA 1
ATOM 2340 C C . ILE A 1 312 ? -10.803 5.470 36.127 1.00 80.69 312 ILE A C 1
ATOM 2342 O O . ILE A 1 312 ? -11.299 5.727 37.225 1.00 80.69 312 ILE A O 1
ATOM 2346 N N . ILE A 1 313 ? -11.498 4.822 35.183 1.00 74.19 313 ILE A N 1
ATOM 2347 C CA . ILE A 1 313 ? -12.870 4.344 35.391 1.00 74.19 313 ILE A CA 1
ATOM 2348 C C . ILE A 1 313 ? -12.924 3.296 36.512 1.00 74.19 313 ILE A C 1
ATOM 2350 O O . ILE A 1 313 ? -13.914 3.281 37.242 1.00 74.19 313 ILE A O 1
ATOM 2354 N N . GLN A 1 314 ? -11.908 2.443 36.668 1.00 74.81 314 GLN A N 1
ATOM 2355 C CA . GLN A 1 314 ? -11.829 1.446 37.743 1.00 74.81 314 GLN A CA 1
ATOM 2356 C C . GLN A 1 314 ? -11.420 2.051 39.094 1.00 74.81 314 GLN A C 1
ATOM 2358 O O . GLN A 1 314 ? -11.975 1.658 40.112 1.00 74.81 314 GLN A O 1
ATOM 2363 N N . GLU A 1 315 ? -10.511 3.026 39.117 1.00 76.06 315 GLU A N 1
ATOM 2364 C CA . GLU A 1 315 ? -10.065 3.696 40.347 1.00 76.06 315 GLU A CA 1
ATOM 2365 C C . GLU A 1 315 ? -11.211 4.464 41.022 1.00 76.06 315 GLU A C 1
ATOM 2367 O O . GLU A 1 315 ? -11.431 4.327 42.219 1.00 76.06 315 GLU A O 1
ATOM 2372 N N . GLN A 1 316 ? -12.047 5.153 40.239 1.00 63.16 316 GLN A N 1
ATOM 2373 C CA . GLN A 1 316 ? -13.285 5.794 40.712 1.00 63.16 316 GLN A CA 1
ATOM 2374 C C . GLN A 1 316 ? -14.399 4.795 41.136 1.00 63.16 316 GLN A C 1
ATOM 2376 O O . GLN A 1 316 ? -15.572 5.183 41.222 1.00 63.16 316 GLN A O 1
ATOM 2381 N N . ALA A 1 317 ? -14.101 3.496 41.253 1.00 53.88 317 ALA A N 1
ATOM 2382 C CA . ALA A 1 317 ? -15.036 2.445 41.669 1.00 53.88 317 ALA A CA 1
ATOM 2383 C C . ALA A 1 317 ? -14.724 1.849 43.053 1.00 53.88 317 ALA A C 1
ATOM 2385 O O . ALA A 1 317 ? -15.548 1.077 43.546 1.00 53.88 317 ALA A O 1
ATOM 2386 N N . GLY A 1 318 ? -13.564 2.181 43.634 1.00 44.56 318 GLY A N 1
ATOM 2387 C CA . GLY A 1 318 ? -13.217 1.909 45.034 1.00 44.56 318 GLY A CA 1
ATOM 2388 C C . GLY A 1 318 ? -13.594 3.063 45.956 1.00 44.56 318 GLY A C 1
ATOM 2389 O O . GLY A 1 318 ? -13.794 2.769 47.152 1.00 44.56 318 GLY A O 1
#